Protein AF-A0A7L5ZF73-F1 (afdb_monomer)

Secondary structure (DSSP, 8-state):
--HHHHHHHHHHHHHHHHHHHHHHHHHHHHHHHHHHHHHHHHS---HHHHHHHHHHHHHHHHHHHHHHHHHHHHHHHHHHHHHHHHHHHHHHHHHTTSS-GGGHHHHHHHHHT-TT-EEEEPPTTGGGSTTTTTSS-S---EEEETTEEEEEEE-SS--HHHHHHHHHHHHHTHHHHHHHHHHHHHHHHHHHHHHHHHHHHHHHHHHHHHHHHHIIIIIHHHHHHHHHHHHHHHTTS-TTTHHHHHHHHHHHHHHHHHHHHHHTTPPPGGGTT-HHHHHHHHHHT-SS-EEE---------HHHHHHHHHHHHHHHHHHHHHS--S-EEE-

Foldseek 3Di:
DPPVVVVVVVVVVVVLVVVLVVVLVVVLVVQLVVQLVCCVPPVVDPPVVSNVVSVVVSVVVSVVVSVVSCVVSVVLVVLLVVLLVLLLVVLVCVVVVNDQLVCLQVSLCVSLVAVPKDKAADAPPNQPDCPVVVVDPPDDADAPDVRGHGIRIDGPDDDPSSVVSSVSSCVSSVNSSNVVNHVVNVVVVVVVVVVVVVVVVVVVVVVLVVCLVCCVPVVVVVLVVVLVVLVVVLVVDDPVVNPVSVVVSVVSVVVVVQSVCVSVVHQRPQCVVHQVSSVVVLQVPQPAHEAEDDPPDPDDDPVVRSVVSVVVNVVSVCCVVPVPDRYYYDD

Solvent-accessible surface area (backbone atoms only — not comparable to full-atom values): 18479 Å² total; per-residue (Å²): 136,74,67,68,63,57,59,52,55,54,51,55,53,53,51,54,53,49,49,50,51,52,52,46,51,54,52,48,54,49,48,33,53,52,42,34,50,47,36,53,71,75,63,74,42,56,80,73,57,23,53,53,53,19,51,53,54,35,60,64,48,45,61,63,47,46,53,53,50,49,54,51,54,51,47,57,53,48,56,51,52,53,26,39,52,51,38,42,50,49,40,50,34,35,74,69,70,76,44,67,38,76,52,50,51,62,53,48,16,61,48,68,72,34,86,55,41,42,74,46,68,44,49,79,83,52,56,79,48,85,60,65,58,68,84,43,74,98,66,89,56,47,62,82,49,101,77,38,50,46,33,37,70,45,65,71,65,91,44,80,63,53,56,52,51,51,53,52,38,48,64,45,33,42,64,31,54,52,52,33,29,52,52,53,38,50,55,51,52,50,52,52,52,53,52,49,50,50,53,52,51,53,51,51,55,51,49,50,56,46,51,53,46,52,47,54,57,54,52,47,52,54,49,54,52,48,53,52,53,51,52,60,53,45,77,73,47,56,81,84,64,31,52,63,55,50,51,55,51,50,53,54,49,53,52,49,54,50,53,52,35,50,76,71,73,42,79,63,74,56,48,76,83,31,60,68,61,29,50,50,54,53,43,70,69,44,96,46,60,55,49,73,57,79,67,95,69,75,94,61,60,70,71,58,45,54,49,52,52,52,52,53,53,51,52,52,51,47,39,68,76,69,59,79,62,78,62,49,78,47,111

Mean predicted aligned error: 17.97 Å

Nearest PDB structures (foldseek):
  3gie-assembly1_B  TM=4.355E-01  e=2.012E-02  Bacillus subtilis
  3gie-assembly1_A  TM=4.658E-01  e=3.970E-02  Bacillus subtilis
  5ium-assembly1_B  TM=3.797E-01  e=7.432E-02  Bacillus subtilis subsp. subtilis str. 168

Radius of gyration: 45.11 Å; Cα contacts (8 Å, |Δi|>4): 236; chains: 1; bounding box: 104×35×124 Å

Sequence (331 aa):
MTNATQALFDVDRLLSDTTAWVFTLLLSAGVFRAVGYVAGRVVDMGPGLSSGVAAFVTALAILPMQRHVTAWVGRVDRDRHVAVAAVERFAAEVRAGRREPEEIEDVLREAQQDAEVDLQLALPGEAGAGSTARWWGARPGLRSRPGDVIARIRLGWESARARRRIHDLARAAWVPIEVSRLRLGLRNALGEVEASRGRLLEATMTERRRLERDLHDGAQQRIVATGMRLRLLQERLAPAEAAEVNAAVAELRDTVDELRRIANGIRPAQLDDGLAPALAALQAACPIPVDLDVADLPEVGEVRTLTAYLLVSEALANALKHAHATRLGCG

Structure (mmCIF, N/CA/C/O backbone):
data_AF-A0A7L5ZF73-F1
#
_entry.id   AF-A0A7L5ZF73-F1
#
loop_
_atom_site.group_PDB
_atom_site.id
_atom_site.type_symbol
_atom_site.label_atom_id
_atom_site.label_alt_id
_atom_site.label_comp_id
_atom_site.label_asym_id
_atom_site.label_entity_id
_atom_site.label_seq_id
_atom_site.pdbx_PDB_ins_code
_atom_site.Cartn_x
_atom_site.Cartn_y
_atom_site.Cartn_z
_atom_site.occupancy
_atom_site.B_iso_or_equiv
_atom_site.auth_seq_id
_atom_site.auth_comp_id
_atom_site.auth_asym_id
_atom_site.auth_atom_id
_atom_site.pdbx_PDB_model_num
ATOM 1 N N . MET A 1 1 ? -0.450 17.052 -30.165 1.00 43.34 1 MET A N 1
ATOM 2 C CA . MET A 1 1 ? 0.952 17.302 -29.743 1.00 43.34 1 MET A CA 1
ATOM 3 C C . MET A 1 1 ? 1.923 16.252 -30.311 1.00 43.34 1 MET A C 1
ATOM 5 O O . MET A 1 1 ? 2.912 15.925 -29.675 1.00 43.34 1 MET A O 1
ATOM 9 N N . THR A 1 2 ? 1.682 15.751 -31.527 1.00 44.69 2 THR A N 1
ATOM 10 C CA . THR A 1 2 ? 2.458 14.677 -32.183 1.00 44.69 2 THR A CA 1
ATOM 11 C C . THR A 1 2 ? 3.517 15.182 -33.177 1.00 44.69 2 THR A C 1
ATOM 13 O O . THR A 1 2 ? 4.391 14.416 -33.553 1.00 44.69 2 THR A O 1
ATOM 16 N N . ASN A 1 3 ? 3.507 16.471 -33.548 1.00 41.09 3 ASN A N 1
ATOM 17 C CA . ASN A 1 3 ? 4.455 17.039 -34.526 1.00 41.09 3 ASN A CA 1
ATOM 18 C C . ASN A 1 3 ? 5.819 17.460 -33.940 1.00 41.09 3 ASN A C 1
ATOM 20 O O . ASN A 1 3 ? 6.792 17.562 -34.679 1.00 41.09 3 ASN A O 1
ATOM 24 N N . ALA A 1 4 ? 5.927 17.701 -32.629 1.00 38.88 4 ALA A N 1
ATOM 25 C CA . ALA A 1 4 ? 7.173 18.201 -32.029 1.00 38.88 4 ALA A CA 1
ATOM 26 C C . ALA A 1 4 ? 8.228 17.101 -31.808 1.00 38.88 4 ALA A C 1
ATOM 28 O O . ALA A 1 4 ? 9.425 17.372 -31.833 1.00 38.88 4 ALA A O 1
ATOM 29 N N . THR A 1 5 ? 7.799 15.852 -31.618 1.00 40.56 5 THR A N 1
ATOM 30 C CA . THR A 1 5 ? 8.696 14.702 -31.441 1.00 40.56 5 THR A CA 1
ATOM 31 C C . THR A 1 5 ? 9.272 14.214 -32.768 1.00 40.56 5 THR A C 1
ATOM 33 O O . THR A 1 5 ? 10.438 13.838 -32.809 1.00 40.56 5 THR A O 1
ATOM 36 N N . GLN A 1 6 ? 8.511 14.298 -33.864 1.00 46.59 6 GLN A N 1
ATOM 37 C CA . GLN A 1 6 ? 8.998 13.959 -35.207 1.00 46.59 6 GLN A CA 1
ATOM 38 C C . GLN A 1 6 ? 10.089 14.929 -35.688 1.00 46.59 6 GLN A C 1
ATOM 40 O O . GLN A 1 6 ? 11.115 14.491 -36.200 1.00 46.59 6 GLN A O 1
ATOM 45 N N . ALA A 1 7 ? 9.930 16.229 -35.414 1.00 43.53 7 ALA A N 1
ATOM 46 C CA . ALA A 1 7 ? 10.928 17.241 -35.762 1.00 43.53 7 ALA A CA 1
ATOM 47 C C . ALA A 1 7 ? 12.263 17.075 -35.005 1.00 43.53 7 ALA A C 1
ATOM 49 O O . ALA A 1 7 ? 13.306 17.473 -35.513 1.00 43.53 7 ALA A O 1
ATOM 50 N N . LEU A 1 8 ? 12.257 16.473 -33.808 1.00 48.06 8 LEU A N 1
ATOM 51 C CA . LEU A 1 8 ? 13.481 16.231 -33.034 1.00 48.06 8 LEU A CA 1
ATOM 52 C C . LEU A 1 8 ? 14.278 15.024 -33.564 1.00 48.06 8 LEU A C 1
ATOM 54 O O . LEU A 1 8 ? 15.506 15.047 -33.543 1.00 48.06 8 LEU A O 1
ATOM 58 N N . PHE A 1 9 ? 13.589 14.000 -34.080 1.00 48.28 9 PHE A N 1
ATOM 59 C CA . PHE A 1 9 ? 14.223 12.829 -34.700 1.00 48.28 9 PHE A CA 1
ATOM 60 C C . PHE A 1 9 ? 14.933 13.173 -36.018 1.00 48.28 9 PHE A C 1
ATOM 62 O O . PHE A 1 9 ? 16.014 12.645 -36.281 1.00 48.28 9 PHE A O 1
ATOM 69 N N . ASP A 1 10 ? 14.385 14.099 -36.811 1.00 49.06 10 ASP A N 1
ATOM 70 C CA . ASP A 1 10 ? 15.039 14.554 -38.047 1.00 49.06 10 ASP A CA 1
ATOM 71 C C . ASP A 1 10 ? 16.323 15.353 -37.773 1.00 49.06 10 ASP A C 1
ATOM 73 O O . ASP A 1 10 ? 17.291 15.249 -38.527 1.00 49.06 10 ASP A O 1
ATOM 77 N N . VAL A 1 11 ? 16.386 16.090 -36.659 1.00 53.50 11 VAL A N 1
ATOM 78 C CA . VAL A 1 11 ? 17.592 16.837 -36.263 1.00 53.50 11 VAL A CA 1
ATOM 79 C C . VAL A 1 11 ? 18.724 15.895 -35.843 1.00 53.50 11 VAL A C 1
ATOM 81 O O . VAL A 1 11 ? 19.862 16.093 -36.266 1.00 53.50 11 VAL A O 1
ATOM 84 N N . ASP A 1 12 ? 18.433 14.842 -35.073 1.00 50.53 12 ASP A N 1
ATOM 85 C CA . ASP A 1 12 ? 19.447 13.857 -34.660 1.00 50.53 12 ASP A CA 1
ATOM 86 C C . ASP A 1 12 ? 19.975 13.043 -35.857 1.00 50.53 12 ASP A C 1
ATOM 88 O O . ASP A 1 12 ? 21.174 12.760 -35.936 1.00 50.53 12 ASP A O 1
ATOM 92 N N . ARG A 1 13 ? 19.118 12.748 -36.845 1.00 54.31 13 ARG A N 1
ATOM 93 C CA . ARG A 1 13 ? 19.523 12.101 -38.102 1.00 54.31 13 ARG A CA 1
ATOM 94 C C . ARG A 1 13 ? 20.432 13.000 -38.946 1.00 54.31 13 ARG A C 1
ATOM 96 O O . ARG A 1 13 ? 21.466 12.541 -39.428 1.00 54.31 13 ARG A O 1
ATOM 103 N N . LEU A 1 14 ? 20.105 14.291 -39.056 1.00 56.28 14 LEU A N 1
ATOM 104 C CA . LEU A 1 14 ? 20.954 15.286 -39.724 1.00 56.28 14 LEU A CA 1
ATOM 105 C C . LEU A 1 14 ? 22.299 15.478 -39.003 1.00 56.28 14 LEU A C 1
ATOM 107 O O . LEU A 1 14 ? 23.327 15.681 -39.651 1.00 56.28 14 LEU A O 1
ATOM 111 N N . LEU A 1 15 ? 22.332 15.373 -37.672 1.00 57.72 15 LEU A N 1
ATOM 112 C CA . LEU A 1 15 ? 23.571 15.423 -36.886 1.00 57.72 15 LEU A CA 1
ATOM 113 C C . LEU A 1 15 ? 24.445 14.169 -37.088 1.00 57.72 15 LEU A C 1
ATOM 115 O O . LEU A 1 15 ? 25.667 14.276 -37.201 1.00 57.72 15 LEU A O 1
ATOM 119 N N . SER A 1 16 ? 23.842 12.983 -37.186 1.00 56.62 16 SER A N 1
ATOM 120 C CA . SER A 1 16 ? 24.551 11.727 -37.488 1.00 56.62 16 SER A CA 1
ATOM 121 C C . SER A 1 16 ? 25.180 11.762 -38.891 1.00 56.62 16 SER A C 1
ATOM 123 O O . SER A 1 16 ? 26.376 11.500 -39.052 1.00 56.62 16 SER A O 1
ATOM 125 N N . ASP A 1 17 ? 24.431 12.231 -39.893 1.00 63.50 17 ASP A N 1
ATOM 126 C CA . ASP A 1 17 ? 24.941 12.364 -41.261 1.00 63.50 17 ASP A CA 1
ATOM 127 C C . ASP A 1 17 ? 26.051 13.424 -41.349 1.00 63.50 17 ASP A C 1
ATOM 129 O O . ASP A 1 17 ? 27.126 13.168 -41.898 1.00 63.50 17 ASP A O 1
ATOM 133 N N . THR A 1 18 ? 25.860 14.602 -40.748 1.00 73.75 18 THR A N 1
ATOM 134 C CA . THR A 1 18 ? 26.886 15.662 -40.761 1.00 73.75 18 THR A CA 1
ATOM 135 C C . THR A 1 18 ? 28.161 15.255 -40.025 1.00 73.75 18 THR A C 1
ATOM 137 O O . THR A 1 18 ? 29.254 15.568 -40.496 1.00 73.75 18 THR A O 1
ATOM 140 N N . THR A 1 19 ? 28.071 14.504 -38.924 1.00 70.56 19 THR A N 1
ATOM 141 C CA . THR A 1 19 ? 29.266 14.009 -38.217 1.00 70.56 19 THR A CA 1
ATOM 142 C C . THR A 1 19 ? 30.039 12.972 -39.031 1.00 70.56 19 THR A C 1
ATOM 144 O O . THR A 1 19 ? 31.273 13.023 -39.045 1.00 70.56 19 THR A O 1
ATOM 147 N N . ALA A 1 20 ? 29.357 12.098 -39.776 1.00 66.75 20 ALA A N 1
ATOM 148 C CA . ALA A 1 20 ? 30.009 11.175 -40.704 1.00 66.75 20 ALA A CA 1
ATOM 149 C C . ALA A 1 20 ? 30.760 11.923 -41.823 1.00 66.75 20 ALA A C 1
ATOM 151 O O . ALA A 1 20 ? 31.906 11.580 -42.136 1.00 66.75 20 ALA A O 1
ATOM 152 N N . TRP A 1 21 ? 30.167 12.987 -42.377 1.00 72.38 21 TRP A N 1
ATOM 153 C CA . TRP A 1 21 ? 30.807 13.833 -43.392 1.00 72.38 21 TRP A CA 1
ATOM 154 C C . TRP A 1 21 ? 31.996 14.632 -42.843 1.00 72.38 21 TRP A C 1
ATOM 156 O O . TRP A 1 21 ? 33.050 14.666 -43.478 1.00 72.38 21 TRP A O 1
ATOM 166 N N . VAL A 1 22 ? 31.880 15.212 -41.644 1.00 80.06 22 VAL A N 1
ATOM 167 C CA . VAL A 1 22 ? 32.979 15.947 -40.989 1.00 80.06 22 VAL A CA 1
ATOM 168 C C . VAL A 1 22 ? 34.155 15.020 -40.683 1.00 80.06 22 VAL A C 1
ATOM 170 O O . VAL A 1 22 ? 35.304 15.366 -40.960 1.00 80.06 22 VAL A O 1
ATOM 173 N N . PHE A 1 23 ? 33.888 13.820 -40.160 1.00 76.06 23 PHE A N 1
ATOM 174 C CA . PHE A 1 23 ? 34.937 12.845 -39.868 1.00 76.06 23 PHE A CA 1
ATOM 175 C C . PHE A 1 23 ? 35.634 12.371 -41.146 1.00 76.06 23 PHE A C 1
ATOM 177 O O . PHE A 1 23 ? 36.860 12.305 -41.205 1.00 76.06 23 PHE A O 1
ATOM 184 N N . THR A 1 24 ? 34.856 12.123 -42.200 1.00 74.69 24 THR A N 1
ATOM 185 C CA . THR A 1 24 ? 35.371 11.785 -43.531 1.00 74.69 24 THR A CA 1
ATOM 186 C C . THR A 1 24 ? 36.282 12.883 -44.084 1.00 74.69 24 THR A C 1
ATOM 188 O O . THR A 1 24 ? 37.371 12.582 -44.575 1.00 74.69 24 THR A O 1
ATOM 191 N N . LEU A 1 25 ? 35.876 14.153 -43.975 1.00 81.25 25 LEU A N 1
ATOM 192 C CA . LEU A 1 25 ? 36.655 15.299 -44.445 1.00 81.25 25 LEU A CA 1
ATOM 193 C C . LEU A 1 25 ? 37.990 15.424 -43.694 1.00 81.25 25 LEU A C 1
ATOM 195 O O . LEU A 1 25 ? 39.042 15.562 -44.321 1.00 81.25 25 LEU A O 1
ATOM 199 N N . LEU A 1 26 ? 37.961 15.325 -42.361 1.00 82.00 26 LEU A N 1
ATOM 200 C CA . LEU A 1 26 ? 39.159 15.406 -41.519 1.00 82.00 26 LEU A CA 1
ATOM 201 C C . LEU A 1 26 ? 40.148 14.275 -41.816 1.00 82.00 26 LEU A C 1
ATOM 203 O O . LEU A 1 26 ? 41.351 14.511 -41.934 1.00 82.00 26 LEU A O 1
ATOM 207 N N . LEU A 1 27 ? 39.647 13.050 -41.973 1.00 76.81 27 LEU A N 1
ATOM 208 C CA . LEU A 1 27 ? 40.488 11.880 -42.204 1.00 76.81 27 LEU A CA 1
ATOM 209 C C . LEU A 1 27 ? 41.063 11.885 -43.630 1.00 76.81 27 LEU A C 1
ATOM 211 O O . LEU A 1 27 ? 42.238 11.578 -43.818 1.00 76.81 27 LEU A O 1
ATOM 215 N N . SER A 1 28 ? 40.291 12.361 -44.615 1.00 76.12 28 SER A N 1
ATOM 216 C CA . SER A 1 28 ? 40.771 12.623 -45.978 1.00 76.12 28 SER A CA 1
ATOM 217 C C . SER A 1 28 ? 41.898 13.659 -46.006 1.00 76.12 28 SER A C 1
ATOM 219 O O . SER A 1 28 ? 42.922 13.439 -46.653 1.00 76.12 28 SER A O 1
ATOM 221 N N . ALA A 1 29 ? 41.748 14.774 -45.285 1.00 79.69 29 ALA A N 1
ATOM 222 C CA . ALA A 1 29 ? 42.789 15.798 -45.187 1.00 79.69 29 ALA A CA 1
ATOM 223 C C . ALA A 1 29 ? 44.066 15.263 -44.508 1.00 79.69 29 ALA A C 1
ATOM 225 O O . ALA A 1 29 ? 45.181 15.600 -44.918 1.00 79.69 29 ALA A O 1
ATOM 226 N N . GLY A 1 30 ? 43.912 14.391 -43.505 1.00 79.81 30 GLY A N 1
ATOM 227 C CA . GLY A 1 30 ? 45.019 13.703 -42.839 1.00 79.81 30 GLY A CA 1
ATOM 228 C C . GLY A 1 30 ? 45.789 12.764 -43.771 1.00 79.81 30 GLY A C 1
ATOM 229 O O . GLY A 1 30 ? 47.016 12.846 -43.840 1.00 79.81 30 GLY A O 1
ATOM 230 N N . VAL A 1 31 ? 45.080 11.925 -44.535 1.00 79.00 31 VAL A N 1
ATOM 231 C CA . VAL A 1 31 ? 45.683 11.022 -45.532 1.00 79.00 31 VAL A CA 1
ATOM 232 C C . VAL A 1 31 ? 46.421 11.815 -46.608 1.00 79.00 31 VAL A C 1
ATOM 234 O O . VAL A 1 31 ? 47.574 11.505 -46.902 1.00 79.00 31 VAL A O 1
ATOM 237 N N . PHE A 1 32 ? 45.820 12.889 -47.125 1.00 77.56 32 PHE A N 1
ATOM 238 C CA . PHE A 1 32 ? 46.461 13.750 -48.120 1.00 77.56 32 PHE A CA 1
ATOM 239 C C . PHE A 1 32 ? 47.778 14.349 -47.607 1.00 77.56 32 PHE A C 1
ATOM 241 O O . PHE A 1 32 ? 48.802 14.281 -48.291 1.00 77.56 32 PHE A O 1
ATOM 248 N N . ARG A 1 33 ? 47.789 14.878 -46.372 1.00 81.00 33 ARG A N 1
ATOM 249 C CA . ARG A 1 33 ? 49.017 15.393 -45.742 1.00 81.00 33 ARG A CA 1
ATOM 250 C C . ARG A 1 33 ? 50.070 14.307 -45.545 1.00 81.00 33 ARG A C 1
ATOM 252 O O . ARG A 1 33 ? 51.243 14.574 -45.788 1.00 81.00 33 ARG A O 1
ATOM 259 N N . ALA A 1 34 ? 49.676 13.116 -45.098 1.00 78.06 34 ALA A N 1
ATOM 260 C CA . ALA A 1 34 ? 50.602 12.015 -44.851 1.00 78.06 34 ALA A CA 1
ATOM 261 C C . ALA A 1 34 ? 51.258 11.528 -46.151 1.00 78.06 34 ALA A C 1
ATOM 263 O O . ALA A 1 34 ? 52.479 11.398 -46.216 1.00 78.06 34 ALA A O 1
ATOM 264 N N . VAL A 1 35 ? 50.465 11.330 -47.206 1.00 75.62 35 VAL A N 1
ATOM 265 C CA . VAL A 1 35 ? 50.974 10.880 -48.507 1.00 75.62 35 VAL A CA 1
ATOM 266 C C . VAL A 1 35 ? 51.851 11.950 -49.153 1.00 75.62 35 VAL A C 1
ATOM 268 O O . VAL A 1 35 ? 52.943 11.632 -49.616 1.00 75.62 35 VAL A O 1
ATOM 271 N N . GLY A 1 36 ? 51.427 13.219 -49.135 1.00 74.31 36 GLY A N 1
ATOM 272 C CA . GLY A 1 36 ? 52.237 14.323 -49.655 1.00 74.31 36 GLY A CA 1
ATOM 273 C C . GLY A 1 36 ? 53.573 14.472 -48.921 1.00 74.31 36 GLY A C 1
ATOM 274 O O . GLY A 1 36 ? 54.606 14.693 -49.550 1.00 74.31 36 GLY A O 1
ATOM 275 N N . TYR A 1 37 ? 53.577 14.275 -47.598 1.00 79.50 37 TYR A N 1
ATOM 276 C CA . TYR A 1 37 ? 54.795 14.293 -46.788 1.00 79.50 37 TYR A CA 1
ATOM 277 C C . TYR A 1 37 ? 55.747 13.145 -47.139 1.00 79.50 37 TYR A C 1
ATOM 279 O O . TYR A 1 37 ? 56.939 13.379 -47.322 1.00 79.50 37 TYR A O 1
ATOM 287 N N . VAL A 1 38 ? 55.231 11.918 -47.271 1.00 76.44 38 VAL A N 1
ATOM 288 C CA . VAL A 1 38 ? 56.033 10.739 -47.640 1.00 76.44 38 VAL A CA 1
ATOM 289 C C . VAL A 1 38 ? 56.590 10.878 -49.057 1.00 76.44 38 VAL A C 1
ATOM 291 O O . VAL A 1 38 ? 57.785 10.678 -49.257 1.00 76.44 38 VAL A O 1
ATOM 294 N N . ALA A 1 39 ? 55.772 11.292 -50.027 1.00 70.75 39 ALA A N 1
ATOM 295 C CA . ALA A 1 39 ? 56.203 11.486 -51.411 1.00 70.75 39 ALA A CA 1
ATOM 296 C C . ALA A 1 39 ? 57.299 12.559 -51.538 1.00 70.75 39 ALA A C 1
ATOM 298 O O . ALA A 1 39 ? 58.247 12.378 -52.300 1.00 70.75 39 ALA A O 1
ATOM 299 N N . GLY A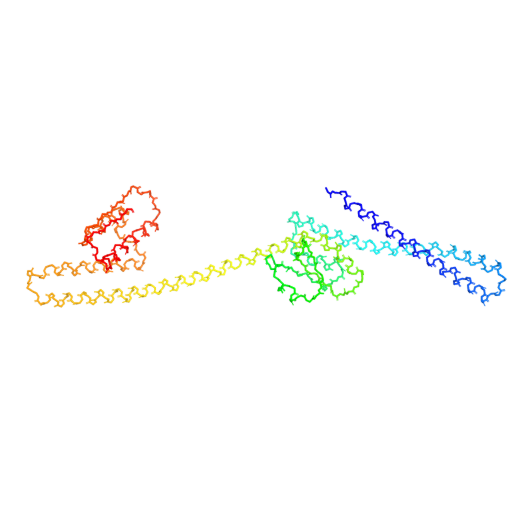 1 40 ? 57.200 13.645 -50.761 1.00 69.12 40 GLY A N 1
ATOM 300 C CA . GLY A 1 40 ? 58.194 14.720 -50.753 1.00 69.12 40 GLY A CA 1
ATOM 301 C C . GLY A 1 40 ? 59.485 14.400 -49.991 1.00 69.12 40 GLY A C 1
ATOM 302 O O . GLY A 1 40 ? 60.518 14.976 -50.305 1.00 69.12 40 GLY A O 1
ATOM 303 N N . ARG A 1 41 ? 59.453 13.505 -48.992 1.00 73.88 41 ARG A N 1
ATOM 304 C CA . ARG A 1 41 ? 60.632 13.144 -48.173 1.00 73.88 41 ARG A CA 1
ATOM 305 C C . ARG A 1 41 ? 61.380 11.908 -48.659 1.00 73.88 41 ARG A C 1
ATOM 307 O O . ARG A 1 41 ? 62.577 11.820 -48.426 1.00 73.88 41 ARG A O 1
ATOM 314 N N . VAL A 1 42 ? 60.672 10.929 -49.221 1.00 69.06 42 VAL A N 1
ATOM 315 C CA . VAL A 1 42 ? 61.222 9.586 -49.483 1.00 69.06 42 VAL A CA 1
ATOM 316 C C . VAL A 1 42 ? 61.593 9.390 -50.949 1.00 69.06 42 VAL A C 1
ATOM 318 O O . VAL A 1 42 ? 62.501 8.620 -51.239 1.00 69.06 42 VAL A O 1
ATOM 321 N N . VAL A 1 43 ? 60.903 10.064 -51.875 1.00 70.75 43 VAL A N 1
ATOM 322 C CA . VAL A 1 43 ? 60.997 9.758 -53.315 1.00 70.75 43 VAL A CA 1
ATOM 323 C C . VAL A 1 43 ? 61.689 10.873 -54.116 1.00 70.75 43 VAL A C 1
ATOM 325 O O . VAL A 1 43 ? 61.910 10.705 -55.308 1.00 70.75 43 VAL A O 1
ATOM 328 N N . ASP A 1 44 ? 62.049 12.001 -53.486 1.00 64.19 44 ASP A N 1
ATOM 329 C CA . ASP A 1 44 ? 62.694 13.165 -54.135 1.00 64.19 44 ASP A CA 1
ATOM 330 C C . ASP A 1 44 ? 61.987 13.604 -55.440 1.00 64.19 44 ASP A C 1
ATOM 332 O O . ASP A 1 44 ? 62.586 14.062 -56.414 1.00 64.19 44 ASP A O 1
ATOM 336 N N . MET A 1 45 ? 60.659 13.437 -55.484 1.00 63.03 45 MET A N 1
ATOM 337 C CA . MET A 1 45 ? 59.854 13.836 -56.634 1.00 63.03 45 MET A CA 1
ATOM 338 C C . MET A 1 45 ? 59.658 15.351 -56.640 1.00 63.03 45 MET A C 1
ATOM 340 O O . MET A 1 45 ? 59.249 15.938 -55.637 1.00 63.03 45 MET A O 1
ATOM 344 N N . GLY A 1 46 ? 59.890 15.984 -57.796 1.00 66.44 46 GLY A N 1
ATOM 345 C CA . GLY A 1 46 ? 59.675 17.420 -57.976 1.00 66.44 46 GLY A CA 1
ATOM 346 C C . GLY A 1 46 ? 58.260 17.866 -57.553 1.00 66.44 46 GLY A C 1
ATOM 347 O O . GLY A 1 46 ? 57.309 17.084 -57.653 1.00 66.44 46 GLY A O 1
ATOM 348 N N . PRO A 1 47 ? 58.082 19.127 -57.111 1.00 64.69 47 PRO A N 1
ATOM 349 C CA . PRO A 1 47 ? 56.869 19.600 -56.426 1.00 64.69 47 PRO A CA 1
ATOM 350 C C . PRO A 1 47 ? 55.557 19.428 -57.219 1.00 64.69 47 PRO A C 1
ATOM 352 O O . PRO A 1 47 ? 54.481 19.338 -56.628 1.00 64.69 47 PRO A O 1
ATOM 355 N N . GLY A 1 48 ? 55.622 19.337 -58.553 1.00 65.31 48 GLY A N 1
ATOM 356 C CA . GLY A 1 48 ? 54.457 19.050 -59.401 1.00 65.31 48 GLY A CA 1
ATOM 357 C C . GLY A 1 48 ? 54.031 17.574 -59.416 1.00 65.31 48 GLY A C 1
ATOM 358 O O . GLY A 1 48 ? 52.840 17.282 -59.436 1.00 65.31 48 GLY A O 1
ATOM 359 N N . LEU A 1 49 ? 54.981 16.636 -59.355 1.00 64.75 49 LEU A N 1
ATOM 360 C CA . LEU A 1 49 ? 54.707 15.191 -59.386 1.00 64.75 49 LEU A CA 1
ATOM 361 C C . LEU A 1 49 ? 54.233 14.669 -58.022 1.00 64.75 49 LEU A C 1
ATOM 363 O O . LEU A 1 49 ? 53.358 13.806 -57.961 1.00 64.75 49 LEU A O 1
ATOM 367 N N . SER A 1 50 ? 54.740 15.236 -56.923 1.00 68.38 50 SER A N 1
ATOM 368 C CA . SER A 1 50 ? 54.355 14.837 -55.563 1.00 68.38 50 SER A CA 1
ATOM 369 C C . SER A 1 50 ? 52.890 15.155 -55.233 1.00 68.38 50 SER A C 1
ATOM 371 O O . SER A 1 50 ? 52.215 14.345 -54.597 1.00 68.38 50 SER A O 1
ATOM 373 N N . SER A 1 51 ? 52.360 16.286 -55.714 1.00 70.50 51 SER A N 1
ATOM 374 C CA . SER A 1 51 ? 50.957 16.675 -55.503 1.00 70.50 51 SER A CA 1
ATOM 375 C C . SER A 1 51 ? 49.968 15.809 -56.295 1.00 70.50 51 SER A C 1
ATOM 377 O O . SER A 1 51 ? 48.931 15.419 -55.756 1.00 70.50 51 SER A O 1
ATOM 379 N N . GLY A 1 52 ? 50.309 15.431 -57.533 1.00 76.75 52 GLY A N 1
ATOM 380 C CA . GLY A 1 52 ? 49.490 14.543 -58.366 1.00 76.75 52 GLY A CA 1
ATOM 381 C C . GLY A 1 52 ? 49.395 13.120 -57.809 1.00 76.75 52 GLY A C 1
ATOM 382 O O . GLY A 1 52 ? 48.299 12.568 -57.702 1.00 76.75 52 GLY A O 1
ATOM 383 N N . VAL A 1 53 ? 50.524 12.547 -57.373 1.00 75.94 53 VAL A N 1
ATOM 384 C CA . VAL A 1 53 ? 50.550 11.219 -56.732 1.00 75.94 53 VAL A CA 1
ATOM 385 C C . VAL A 1 53 ? 49.800 11.245 -55.397 1.00 75.94 53 VAL A C 1
ATOM 387 O O . VAL A 1 53 ? 49.014 10.340 -55.119 1.00 75.94 53 VAL A O 1
ATOM 390 N N . ALA A 1 54 ? 49.959 12.308 -54.600 1.00 71.62 54 ALA A N 1
ATOM 391 C CA . ALA A 1 54 ? 49.215 12.469 -53.353 1.00 71.62 54 ALA A CA 1
ATOM 392 C C . ALA A 1 54 ? 47.698 12.558 -53.577 1.00 71.62 54 ALA A C 1
ATOM 394 O O . ALA A 1 54 ? 46.940 11.901 -52.860 1.00 71.62 54 ALA A O 1
ATOM 395 N N . ALA A 1 55 ? 47.243 13.302 -54.589 1.00 77.12 55 ALA A N 1
ATOM 396 C CA . ALA A 1 55 ? 45.827 13.386 -54.941 1.00 77.12 55 ALA A CA 1
ATOM 397 C C . ALA A 1 55 ? 45.267 12.031 -55.407 1.00 77.12 55 ALA A C 1
ATOM 399 O O . ALA A 1 55 ? 44.201 11.623 -54.947 1.00 77.12 55 ALA A O 1
ATOM 400 N N . PHE A 1 56 ? 46.004 11.302 -56.253 1.00 81.19 56 PHE A N 1
ATOM 401 C CA . PHE A 1 56 ? 45.588 9.992 -56.763 1.00 81.19 56 PHE A CA 1
ATOM 402 C C . PHE A 1 56 ? 45.464 8.942 -55.651 1.00 81.19 56 PHE A C 1
ATOM 404 O O . PHE A 1 56 ? 44.441 8.269 -55.538 1.00 81.19 56 PHE A O 1
ATOM 411 N N . VAL A 1 57 ? 46.468 8.842 -54.776 1.00 78.75 57 VAL A N 1
ATOM 412 C CA . VAL A 1 57 ? 46.449 7.909 -53.637 1.00 78.75 57 VAL A CA 1
ATOM 413 C C . VAL A 1 57 ? 45.357 8.284 -52.636 1.00 78.75 57 VAL A C 1
ATOM 415 O O . VAL A 1 57 ? 44.672 7.405 -52.117 1.00 78.75 57 VAL A O 1
ATOM 418 N N . THR A 1 58 ? 45.137 9.580 -52.397 1.00 78.19 58 THR A N 1
ATOM 419 C CA . THR A 1 58 ? 44.047 10.039 -51.523 1.00 78.19 58 THR A CA 1
ATOM 420 C C . THR A 1 58 ? 42.684 9.680 -52.114 1.00 78.19 58 THR A C 1
ATOM 422 O O . THR A 1 58 ? 41.845 9.138 -51.400 1.00 78.19 58 THR A O 1
ATOM 425 N N . ALA A 1 59 ? 42.466 9.894 -53.416 1.00 80.31 59 ALA A N 1
ATOM 426 C CA . ALA A 1 59 ? 41.232 9.498 -54.096 1.00 80.31 59 ALA A CA 1
ATOM 427 C C . ALA A 1 59 ? 40.991 7.978 -54.025 1.00 80.31 59 ALA A C 1
ATOM 429 O O . ALA A 1 59 ? 39.863 7.545 -53.779 1.00 80.31 59 ALA A O 1
ATOM 430 N N . LEU A 1 60 ? 42.052 7.172 -54.155 1.00 84.25 60 LEU A N 1
ATOM 431 C CA . LEU A 1 60 ? 41.985 5.714 -54.022 1.00 84.25 60 LEU A CA 1
ATOM 432 C C . LEU A 1 60 ? 41.657 5.274 -52.582 1.00 84.25 60 LEU A C 1
ATOM 434 O O . LEU A 1 60 ? 40.922 4.310 -52.377 1.00 84.25 60 LEU A O 1
ATOM 438 N N . ALA A 1 61 ? 42.170 5.997 -51.581 1.00 78.31 61 ALA A N 1
ATOM 439 C CA . ALA A 1 61 ? 41.955 5.710 -50.165 1.00 78.31 61 ALA A CA 1
ATOM 440 C C . ALA A 1 61 ? 40.593 6.201 -49.636 1.00 78.31 61 ALA A C 1
ATOM 442 O O . ALA A 1 61 ? 40.042 5.589 -48.722 1.00 78.31 61 ALA A O 1
ATOM 443 N N . ILE A 1 62 ? 40.017 7.267 -50.207 1.00 79.94 62 ILE A N 1
ATOM 444 C CA . ILE A 1 62 ? 38.759 7.878 -49.740 1.00 79.94 62 ILE A CA 1
ATOM 445 C C . ILE A 1 62 ? 37.583 6.896 -49.782 1.00 79.94 62 ILE A C 1
ATOM 447 O O . ILE A 1 62 ? 36.830 6.813 -48.816 1.00 79.94 62 ILE A O 1
ATOM 451 N N . LEU A 1 63 ? 37.411 6.142 -50.871 1.00 79.56 63 LEU A N 1
ATOM 452 C CA . LEU A 1 63 ? 36.255 5.253 -51.057 1.00 79.56 63 LEU A CA 1
ATOM 453 C C . LEU A 1 63 ? 36.160 4.120 -50.011 1.00 79.56 63 LEU A C 1
ATOM 455 O O . LEU A 1 63 ? 35.100 3.979 -49.390 1.00 79.56 63 LEU A O 1
ATOM 459 N N . PRO A 1 64 ? 37.209 3.308 -49.762 1.00 82.44 64 PRO A N 1
ATOM 460 C CA . PRO A 1 64 ? 37.153 2.292 -48.709 1.00 82.44 64 PRO A CA 1
ATOM 461 C C . PRO A 1 64 ? 37.040 2.926 -47.316 1.00 82.44 64 PRO A C 1
ATOM 463 O O . PRO A 1 64 ? 36.313 2.425 -46.459 1.00 82.44 64 PRO A O 1
ATOM 466 N N . MET A 1 65 ? 37.687 4.071 -47.102 1.00 76.50 65 MET A N 1
ATOM 467 C CA . MET A 1 65 ? 37.663 4.794 -45.834 1.00 76.50 65 MET A CA 1
ATOM 468 C C . MET A 1 65 ? 36.275 5.340 -45.494 1.00 76.50 65 MET A C 1
ATOM 470 O O . MET A 1 65 ? 35.805 5.156 -44.373 1.00 76.50 65 MET A O 1
ATOM 474 N N . GLN A 1 66 ? 35.570 5.914 -46.471 1.00 75.75 66 GLN A N 1
ATOM 475 C CA . GLN A 1 66 ? 34.177 6.337 -46.328 1.00 75.75 66 GLN A CA 1
ATOM 476 C C . GLN A 1 66 ? 33.263 5.170 -45.961 1.00 75.75 66 GLN A C 1
ATOM 478 O O . GLN A 1 66 ? 32.428 5.307 -45.067 1.00 75.75 66 GLN A O 1
ATOM 483 N N . ARG A 1 67 ? 33.435 4.001 -46.590 1.00 78.31 67 ARG A N 1
ATOM 484 C CA . ARG A 1 67 ? 32.655 2.798 -46.252 1.00 78.31 67 ARG A CA 1
ATOM 485 C C . ARG A 1 67 ? 32.905 2.334 -44.819 1.00 78.31 67 ARG A C 1
ATOM 487 O O . ARG A 1 67 ? 31.958 1.987 -44.122 1.00 78.31 67 ARG A O 1
ATOM 494 N N . HIS A 1 68 ? 34.151 2.368 -44.351 1.00 78.69 68 HIS A N 1
ATOM 495 C CA . HIS A 1 68 ? 34.470 2.011 -42.968 1.00 78.69 68 HIS A CA 1
ATOM 496 C C . HIS A 1 68 ? 33.912 3.015 -41.955 1.00 78.69 68 HIS A C 1
ATOM 498 O O . HIS A 1 68 ? 33.338 2.598 -40.950 1.00 78.69 68 HIS A O 1
ATOM 504 N N . VAL A 1 69 ? 34.031 4.319 -42.224 1.00 73.50 69 VAL A N 1
ATOM 505 C CA . VAL A 1 69 ? 33.510 5.381 -41.347 1.00 73.50 69 VAL A CA 1
ATOM 506 C C . VAL A 1 69 ? 31.986 5.324 -41.265 1.00 73.50 69 VAL A C 1
ATOM 508 O O . VAL A 1 69 ? 31.439 5.298 -40.166 1.00 73.50 69 VAL A O 1
ATOM 511 N N . THR A 1 70 ? 31.293 5.231 -42.400 1.00 72.75 70 THR A N 1
ATOM 512 C CA . THR A 1 70 ? 29.821 5.144 -42.441 1.00 72.75 70 THR A CA 1
ATOM 513 C C . THR A 1 70 ? 29.302 3.861 -41.797 1.00 72.75 70 THR A C 1
ATOM 515 O O . THR A 1 70 ? 28.355 3.916 -41.016 1.00 72.75 70 THR A O 1
ATOM 518 N N . ALA A 1 71 ? 29.954 2.717 -42.028 1.00 73.81 71 ALA A N 1
ATOM 519 C CA . ALA A 1 71 ? 29.603 1.469 -41.353 1.00 73.81 71 ALA A CA 1
ATOM 520 C C . ALA A 1 71 ? 29.818 1.546 -39.833 1.00 73.81 71 ALA A C 1
ATOM 522 O O . ALA A 1 71 ? 29.052 0.962 -39.068 1.00 73.81 71 ALA A O 1
ATOM 523 N N . TRP A 1 72 ? 30.853 2.258 -39.381 1.00 71.62 72 TRP A N 1
ATOM 524 C CA . TRP A 1 72 ? 31.141 2.422 -37.959 1.00 71.62 72 TRP A CA 1
ATOM 525 C C . TRP A 1 72 ? 30.152 3.371 -37.271 1.00 71.62 72 TRP A C 1
ATOM 527 O O . TRP A 1 72 ? 29.574 2.999 -36.250 1.00 71.62 72 TRP A O 1
ATOM 537 N N . VAL A 1 73 ? 29.894 4.547 -37.853 1.00 72.69 73 VAL A N 1
ATOM 538 C CA . VAL A 1 73 ? 28.903 5.511 -37.342 1.00 72.69 73 VAL A CA 1
ATOM 539 C C . VAL A 1 73 ? 27.497 4.903 -37.363 1.00 72.69 73 VAL A C 1
ATOM 541 O O . VAL A 1 73 ? 26.801 4.935 -36.350 1.00 72.69 73 VAL A O 1
ATOM 544 N N . GLY A 1 74 ? 27.120 4.242 -38.461 1.00 68.44 74 GLY A N 1
ATOM 545 C CA . GLY A 1 74 ? 25.824 3.577 -38.591 1.00 68.44 74 GLY A CA 1
ATOM 546 C C . GLY A 1 74 ? 25.622 2.427 -37.599 1.00 68.44 74 GLY A C 1
ATOM 547 O O . GLY A 1 74 ? 24.502 2.203 -37.148 1.00 68.44 74 GLY A O 1
ATOM 548 N N . ARG A 1 75 ? 26.689 1.717 -37.199 1.00 72.44 75 ARG A N 1
ATOM 549 C CA . ARG A 1 75 ? 26.606 0.684 -36.152 1.00 72.44 75 ARG A CA 1
ATOM 550 C C . ARG A 1 75 ? 26.279 1.293 -34.788 1.00 72.44 75 ARG A C 1
ATOM 552 O O . ARG A 1 75 ? 25.387 0.804 -34.108 1.00 72.44 75 ARG A O 1
ATOM 559 N N . VAL A 1 76 ? 26.962 2.376 -34.417 1.00 66.94 76 VAL A N 1
ATOM 560 C CA . VAL A 1 76 ? 26.742 3.062 -33.132 1.00 66.94 76 VAL A CA 1
ATOM 561 C C . VAL A 1 76 ? 25.321 3.611 -33.033 1.00 66.94 76 VAL A C 1
ATOM 563 O O . VAL A 1 76 ? 24.680 3.486 -31.987 1.00 66.94 76 VAL A O 1
ATOM 566 N N . ASP A 1 77 ? 24.824 4.195 -34.121 1.00 72.19 77 ASP A N 1
ATOM 567 C CA . ASP A 1 77 ? 23.473 4.740 -34.159 1.00 72.19 77 ASP A CA 1
ATOM 568 C C . ASP A 1 77 ? 22.425 3.619 -34.107 1.00 72.19 77 ASP A C 1
ATOM 570 O O . ASP A 1 77 ? 21.456 3.697 -33.351 1.00 72.19 77 ASP A O 1
ATOM 574 N N . ARG A 1 78 ? 22.665 2.504 -34.808 1.00 76.56 78 ARG A N 1
ATOM 575 C CA . ARG A 1 78 ? 21.800 1.319 -34.751 1.00 76.56 78 ARG A CA 1
ATOM 576 C C . ARG A 1 78 ? 21.703 0.738 -33.342 1.00 76.56 78 ARG A C 1
ATOM 578 O O . ARG A 1 78 ? 20.593 0.470 -32.895 1.00 76.56 78 ARG A O 1
ATOM 585 N N . ASP A 1 79 ? 22.819 0.585 -32.631 1.00 80.44 79 ASP A N 1
ATOM 586 C CA . ASP A 1 79 ? 22.815 0.047 -31.263 1.00 80.44 79 ASP A CA 1
ATOM 587 C C . ASP A 1 79 ? 22.009 0.943 -30.305 1.00 80.44 79 ASP A C 1
ATOM 589 O O . ASP A 1 79 ? 21.269 0.445 -29.457 1.00 80.44 79 ASP A O 1
ATOM 593 N N . ARG A 1 80 ? 22.097 2.274 -30.464 1.00 82.88 80 ARG A N 1
ATOM 594 C CA . ARG A 1 80 ? 21.280 3.244 -29.709 1.00 82.88 80 ARG A CA 1
ATOM 595 C C . ARG A 1 80 ? 19.789 3.072 -30.010 1.00 82.88 80 ARG A C 1
ATOM 597 O O . ARG A 1 80 ? 18.995 2.980 -29.077 1.00 82.88 80 ARG A O 1
ATOM 604 N N . HIS A 1 81 ? 19.415 3.003 -31.286 1.00 84.88 81 HIS A N 1
ATOM 605 C CA . HIS A 1 81 ? 18.020 2.846 -31.702 1.00 84.88 81 HIS A CA 1
ATOM 606 C C . HIS A 1 81 ? 17.421 1.517 -31.227 1.00 84.88 81 HIS A C 1
ATOM 608 O O . HIS A 1 81 ? 16.289 1.494 -30.753 1.00 84.88 81 HIS A O 1
ATOM 614 N N . VAL A 1 82 ? 18.180 0.419 -31.304 1.00 89.38 82 VAL A N 1
ATOM 615 C CA . VAL A 1 82 ? 17.741 -0.900 -30.823 1.00 89.38 82 VAL A CA 1
ATOM 616 C C . VAL A 1 82 ? 17.493 -0.879 -29.314 1.00 89.38 82 VAL A C 1
ATOM 618 O O . VAL A 1 82 ? 16.468 -1.391 -28.866 1.00 89.38 82 VAL A O 1
ATOM 621 N N . ALA A 1 83 ? 18.385 -0.250 -28.543 1.00 90.25 83 ALA A N 1
ATOM 622 C CA . ALA A 1 83 ? 18.237 -0.128 -27.096 1.00 90.25 83 ALA A CA 1
ATOM 623 C C . ALA A 1 83 ? 16.980 0.675 -26.709 1.00 90.25 83 ALA A C 1
ATOM 625 O O . ALA A 1 83 ? 16.186 0.224 -25.885 1.00 90.25 83 ALA A O 1
ATOM 626 N N . VAL A 1 84 ? 16.748 1.828 -27.347 1.00 91.12 84 VAL A N 1
ATOM 627 C CA . VAL A 1 84 ? 15.543 2.644 -27.102 1.00 91.12 84 VAL A CA 1
ATOM 628 C C . VAL A 1 84 ? 14.276 1.892 -27.515 1.00 91.12 84 VAL A C 1
ATOM 630 O O . VAL A 1 84 ? 13.331 1.813 -26.733 1.00 91.12 84 VAL A O 1
ATOM 633 N N . ALA A 1 85 ? 14.273 1.255 -28.688 1.00 91.25 85 ALA A N 1
ATOM 634 C CA . ALA A 1 85 ? 13.133 0.476 -29.166 1.00 91.25 85 ALA A CA 1
ATOM 635 C C . ALA A 1 85 ? 12.814 -0.735 -28.268 1.00 91.25 85 ALA A C 1
ATOM 637 O O . ALA A 1 85 ? 11.661 -1.158 -28.187 1.00 91.25 85 ALA A O 1
ATOM 638 N N . ALA A 1 86 ? 13.805 -1.324 -27.589 1.00 94.44 86 ALA A N 1
ATOM 639 C CA . ALA A 1 86 ? 13.565 -2.371 -26.595 1.00 94.44 86 ALA A CA 1
ATOM 640 C C . ALA A 1 86 ? 12.762 -1.837 -25.397 1.00 94.44 86 ALA A C 1
ATOM 642 O O . ALA A 1 86 ? 11.750 -2.432 -25.026 1.00 94.44 86 ALA A O 1
ATOM 643 N N . VAL A 1 87 ? 13.143 -0.672 -24.865 1.00 94.94 87 VAL A N 1
ATOM 644 C CA . VAL A 1 87 ? 12.421 -0.014 -23.765 1.00 94.94 87 VAL A CA 1
ATOM 645 C C . VAL A 1 87 ? 11.027 0.447 -24.198 1.00 94.94 87 VAL A C 1
ATOM 647 O O . VAL A 1 87 ? 10.065 0.274 -23.455 1.00 94.94 87 VAL A O 1
ATOM 650 N N . GLU A 1 88 ? 10.876 0.992 -25.407 1.00 94.62 88 GLU A N 1
ATOM 651 C CA . GLU A 1 88 ? 9.566 1.408 -25.927 1.00 94.62 88 GLU A CA 1
ATOM 652 C C . GLU A 1 88 ? 8.610 0.224 -26.112 1.00 94.62 88 GLU A C 1
ATOM 654 O O . GLU A 1 88 ? 7.426 0.329 -25.774 1.00 94.62 88 GLU A O 1
ATOM 659 N N . ARG A 1 89 ? 9.118 -0.918 -26.600 1.00 96.06 89 ARG A N 1
ATOM 660 C CA . ARG A 1 89 ? 8.347 -2.167 -26.685 1.00 96.06 89 ARG A CA 1
ATOM 661 C C . ARG A 1 89 ? 7.903 -2.633 -25.306 1.00 96.06 89 ARG A C 1
ATOM 663 O O . ARG A 1 89 ? 6.715 -2.882 -25.117 1.00 96.06 89 ARG A O 1
ATOM 670 N N . PHE A 1 90 ? 8.812 -2.651 -24.334 1.00 96.81 90 PHE A N 1
ATOM 671 C CA . PHE A 1 90 ? 8.472 -2.975 -22.951 1.00 96.81 90 PHE A CA 1
ATOM 672 C C . PHE A 1 90 ? 7.401 -2.026 -22.388 1.00 96.81 90 PHE A C 1
ATOM 674 O O . PHE A 1 90 ? 6.387 -2.468 -21.855 1.00 96.81 90 PHE A O 1
ATOM 681 N N . ALA A 1 91 ? 7.546 -0.713 -22.588 1.00 94.69 91 ALA A N 1
ATOM 682 C CA . ALA A 1 91 ? 6.554 0.269 -22.155 1.00 94.69 91 ALA A CA 1
ATOM 683 C C . ALA A 1 91 ? 5.183 0.080 -22.837 1.00 94.69 91 ALA A C 1
ATOM 685 O O . ALA A 1 91 ? 4.145 0.420 -22.263 1.00 94.69 91 ALA A O 1
ATOM 686 N N . ALA A 1 92 ? 5.141 -0.431 -24.070 1.00 95.06 92 ALA A N 1
ATOM 687 C CA . ALA A 1 92 ? 3.897 -0.801 -24.742 1.00 95.06 92 ALA A CA 1
ATOM 688 C C . ALA A 1 92 ? 3.282 -2.089 -24.165 1.00 95.06 92 ALA A C 1
ATOM 690 O O . ALA A 1 92 ? 2.065 -2.165 -24.008 1.00 95.06 92 ALA A O 1
ATOM 691 N N . GLU A 1 93 ? 4.099 -3.080 -23.810 1.00 95.94 93 GLU A N 1
ATOM 692 C CA . GLU A 1 93 ? 3.656 -4.331 -23.179 1.00 95.94 93 GLU A CA 1
ATOM 693 C C . GLU A 1 93 ? 3.120 -4.116 -21.763 1.00 95.94 93 GLU A C 1
ATOM 695 O O . GLU A 1 93 ? 2.062 -4.651 -21.435 1.00 95.94 93 GLU A O 1
ATOM 700 N N . VAL A 1 94 ? 3.777 -3.266 -20.971 1.00 95.19 94 VAL A N 1
ATOM 701 C CA . VAL A 1 94 ? 3.295 -2.820 -19.655 1.00 95.19 94 VAL A CA 1
ATOM 702 C C . VAL A 1 94 ? 1.946 -2.114 -19.786 1.00 95.19 94 VAL A C 1
ATOM 704 O O . VAL A 1 94 ? 1.007 -2.432 -19.060 1.00 95.19 94 VAL A O 1
ATOM 707 N N . ARG A 1 95 ? 1.802 -1.193 -20.753 1.00 92.31 95 ARG A N 1
ATOM 708 C CA . ARG A 1 95 ? 0.515 -0.519 -21.024 1.00 92.31 95 ARG A CA 1
ATOM 709 C C . ARG A 1 95 ? -0.585 -1.490 -21.443 1.00 92.31 95 ARG A C 1
ATOM 711 O O . ARG A 1 95 ? -1.749 -1.245 -21.150 1.00 92.31 95 ARG A O 1
ATOM 718 N N . ALA A 1 96 ? -0.222 -2.575 -22.118 1.00 95.19 96 ALA A N 1
ATOM 719 C CA . ALA A 1 96 ? -1.148 -3.628 -22.508 1.00 95.19 96 ALA A CA 1
ATOM 720 C C . ALA A 1 96 ? -1.379 -4.686 -21.411 1.00 95.19 96 ALA A C 1
ATOM 722 O O . ALA A 1 96 ? -2.087 -5.657 -21.664 1.00 95.19 96 ALA A O 1
ATOM 723 N N . GLY A 1 97 ? -0.768 -4.538 -20.229 1.00 92.88 97 GLY A N 1
ATOM 724 C CA . GLY A 1 97 ? -0.893 -5.484 -19.119 1.00 92.88 97 GLY A CA 1
ATOM 725 C C . GLY A 1 97 ? -0.241 -6.848 -19.362 1.00 92.88 97 GLY A C 1
ATOM 726 O O . GLY A 1 97 ? -0.581 -7.804 -18.676 1.00 92.88 97 GLY A O 1
ATOM 727 N N . ARG A 1 98 ? 0.668 -6.966 -20.340 1.00 95.25 98 ARG A N 1
ATOM 728 C CA . ARG A 1 98 ? 1.355 -8.230 -20.675 1.00 95.25 98 ARG A CA 1
ATOM 729 C C . ARG A 1 98 ? 2.650 -8.456 -19.900 1.00 95.25 98 ARG A C 1
ATOM 731 O O . ARG A 1 98 ? 3.150 -9.574 -19.887 1.00 95.25 98 ARG A O 1
ATOM 738 N N . ARG A 1 99 ? 3.202 -7.398 -19.311 1.00 95.56 99 ARG A N 1
ATOM 739 C CA . ARG A 1 99 ? 4.426 -7.432 -18.511 1.00 95.56 99 ARG A CA 1
ATOM 740 C C . ARG A 1 99 ? 4.284 -6.603 -17.254 1.00 95.56 99 ARG A C 1
ATOM 742 O O . ARG A 1 99 ? 3.527 -5.626 -17.234 1.00 95.56 99 ARG A O 1
ATOM 749 N N . GLU A 1 100 ? 5.033 -6.989 -16.231 1.00 95.06 100 GLU A N 1
ATOM 750 C CA . GLU A 1 100 ? 5.089 -6.243 -14.988 1.00 95.06 100 GLU A CA 1
ATOM 751 C C . GLU A 1 100 ? 6.031 -5.035 -15.141 1.00 95.06 100 GLU A C 1
ATOM 753 O O . GLU A 1 100 ? 7.158 -5.182 -15.615 1.00 95.06 100 GLU A O 1
ATOM 758 N N . PRO A 1 101 ? 5.596 -3.813 -14.783 1.00 93.81 101 PRO A N 1
ATOM 759 C CA . PRO A 1 101 ? 6.441 -2.621 -14.823 1.00 93.81 101 PRO A CA 1
ATOM 760 C C . PRO A 1 101 ? 7.661 -2.732 -13.897 1.00 93.81 101 PRO A C 1
ATOM 762 O O . PRO A 1 101 ? 8.658 -2.051 -14.131 1.00 93.81 101 PRO A O 1
ATOM 765 N N . GLU A 1 102 ? 7.603 -3.589 -12.875 1.00 91.88 102 GLU A N 1
ATOM 766 C CA . GLU A 1 102 ? 8.698 -3.881 -11.949 1.00 91.88 102 GLU A CA 1
ATOM 767 C C . GLU A 1 102 ? 9.948 -4.446 -12.656 1.00 91.88 102 GLU A C 1
ATOM 769 O O . GLU A 1 102 ? 11.062 -4.201 -12.202 1.00 91.88 102 GLU A O 1
ATOM 774 N N . GLU A 1 103 ? 9.790 -5.085 -13.822 1.00 94.75 103 GLU A N 1
ATOM 775 C CA . GLU A 1 103 ? 10.892 -5.613 -14.649 1.00 94.75 103 GLU A CA 1
ATOM 776 C C . GLU A 1 103 ? 11.723 -4.513 -15.347 1.00 94.75 103 GLU A C 1
ATOM 778 O O . GLU A 1 103 ? 12.708 -4.803 -16.027 1.00 94.75 103 GLU A O 1
ATOM 783 N N . ILE A 1 104 ? 11.340 -3.233 -15.226 1.00 94.00 104 ILE A N 1
ATOM 784 C CA . ILE A 1 104 ? 11.980 -2.135 -15.968 1.00 94.00 104 ILE A CA 1
ATOM 785 C C . ILE A 1 104 ? 13.482 -2.016 -15.697 1.00 94.00 104 ILE A C 1
ATOM 787 O O . ILE A 1 104 ? 14.234 -1.611 -16.581 1.00 94.00 104 ILE A O 1
ATOM 791 N N . GLU A 1 105 ? 13.933 -2.358 -14.494 1.00 92.19 105 GLU A N 1
ATOM 792 C CA . GLU A 1 105 ? 15.348 -2.290 -14.142 1.00 92.19 105 GLU A CA 1
ATOM 793 C C . GLU A 1 105 ? 16.185 -3.293 -14.949 1.00 92.19 105 GLU A C 1
ATOM 795 O O . GLU A 1 105 ? 17.222 -2.921 -15.501 1.00 92.19 105 GLU A O 1
ATOM 800 N N . ASP A 1 106 ? 15.697 -4.524 -15.111 1.00 94.62 106 ASP A N 1
ATOM 801 C CA . ASP A 1 106 ? 16.360 -5.554 -15.917 1.00 94.62 106 ASP A CA 1
ATOM 802 C C . ASP A 1 106 ? 16.405 -5.163 -17.394 1.00 94.62 106 ASP A C 1
ATOM 804 O O . ASP A 1 106 ? 17.438 -5.294 -18.055 1.00 94.62 106 ASP A O 1
ATOM 808 N N . VAL A 1 107 ? 15.315 -4.578 -17.896 1.00 95.50 107 VAL A N 1
ATOM 809 C CA . VAL A 1 107 ? 15.257 -4.049 -19.265 1.00 95.50 107 VAL A CA 1
ATOM 810 C C . VAL A 1 107 ? 16.255 -2.903 -19.458 1.00 95.50 107 VAL A C 1
ATOM 812 O O . VAL A 1 107 ? 16.889 -2.807 -20.511 1.00 95.50 107 VAL A O 1
ATOM 815 N N . LEU A 1 108 ? 16.437 -2.035 -18.456 1.00 92.94 108 LEU A N 1
ATOM 816 C CA . LEU A 1 108 ? 17.438 -0.967 -18.500 1.00 92.94 108 LEU A CA 1
ATOM 817 C C . LEU A 1 108 ? 18.869 -1.518 -18.464 1.00 92.94 108 LEU A C 1
ATOM 819 O O . LEU A 1 108 ? 19.700 -1.025 -19.228 1.00 92.94 108 LEU A O 1
ATOM 823 N N . ARG A 1 109 ? 19.156 -2.537 -17.641 1.00 94.56 109 ARG A N 1
ATOM 824 C CA . ARG A 1 109 ? 20.463 -3.224 -17.609 1.00 94.56 109 ARG A CA 1
ATOM 825 C C . ARG A 1 109 ? 20.815 -3.809 -18.976 1.00 94.56 109 ARG A C 1
ATOM 827 O O . ARG A 1 109 ? 21.910 -3.572 -19.490 1.00 94.56 109 ARG A O 1
ATOM 834 N N . GLU A 1 110 ? 19.868 -4.510 -19.599 1.00 93.62 110 GLU A N 1
ATOM 835 C CA . GLU A 1 110 ? 20.045 -5.116 -20.922 1.00 93.62 110 GLU A CA 1
ATOM 836 C C . GLU A 1 110 ? 20.239 -4.052 -22.014 1.00 93.62 110 GLU A C 1
ATOM 838 O O . GLU A 1 110 ? 21.213 -4.098 -22.769 1.00 93.62 110 GLU A O 1
ATOM 843 N N . ALA A 1 111 ? 19.361 -3.045 -22.069 1.00 92.25 111 ALA A N 1
ATOM 844 C CA . ALA A 1 111 ? 19.416 -1.990 -23.082 1.00 92.25 111 ALA A CA 1
ATOM 845 C C . ALA A 1 111 ? 20.668 -1.102 -22.948 1.00 92.25 111 ALA A C 1
ATOM 847 O O . ALA A 1 111 ? 21.227 -0.637 -23.947 1.00 92.25 111 ALA A O 1
ATOM 848 N N . GLN A 1 112 ? 21.139 -0.872 -21.720 1.00 89.69 112 GLN A N 1
ATOM 849 C CA . GLN A 1 112 ? 22.376 -0.139 -21.463 1.00 89.69 112 GLN A CA 1
ATOM 850 C C . GLN A 1 112 ? 23.628 -0.999 -21.693 1.00 89.69 112 GLN A C 1
ATOM 852 O O . GLN A 1 112 ? 24.700 -0.432 -21.921 1.00 89.69 112 GLN A O 1
ATOM 857 N N . GLN A 1 113 ? 23.485 -2.331 -21.715 1.00 89.44 113 GLN A N 1
ATOM 858 C CA . GLN A 1 113 ? 24.577 -3.311 -21.690 1.00 89.44 113 GLN A CA 1
ATOM 859 C C . GLN A 1 113 ? 25.475 -3.120 -20.461 1.00 89.44 113 GLN A C 1
ATOM 861 O O . GLN A 1 113 ? 26.703 -3.121 -20.552 1.00 89.44 113 GLN A O 1
ATOM 866 N N . ASP A 1 114 ? 24.840 -2.892 -19.315 1.00 89.25 114 ASP A N 1
ATOM 867 C CA . ASP A 1 114 ? 25.496 -2.623 -18.041 1.00 89.25 114 ASP A CA 1
ATOM 868 C C . ASP A 1 114 ? 24.703 -3.308 -16.921 1.00 89.25 114 ASP A C 1
ATOM 870 O O . ASP A 1 114 ? 23.614 -2.870 -16.554 1.00 89.25 114 ASP A O 1
ATOM 874 N N . ALA A 1 115 ? 25.241 -4.417 -16.408 1.00 88.31 115 ALA A N 1
ATOM 875 C CA . ALA A 1 115 ? 24.600 -5.214 -15.360 1.00 88.31 115 ALA A CA 1
ATOM 876 C C . ALA A 1 115 ? 24.543 -4.483 -14.007 1.00 88.31 115 ALA A C 1
ATOM 878 O O . ALA A 1 115 ? 23.705 -4.801 -13.172 1.00 88.31 115 ALA A O 1
ATOM 879 N N . GLU A 1 116 ? 25.401 -3.481 -13.818 1.00 87.31 116 GLU A N 1
ATOM 880 C CA . GLU A 1 116 ? 25.511 -2.675 -12.599 1.00 87.31 116 GLU A CA 1
ATOM 881 C C . GLU A 1 116 ? 24.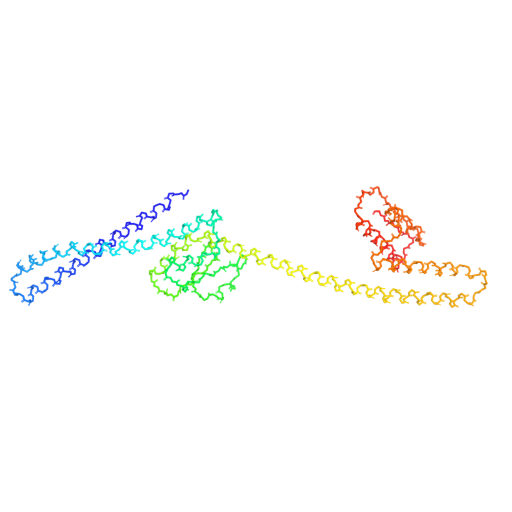563 -1.461 -12.617 1.00 87.31 116 GLU A C 1
ATOM 883 O O . GLU A 1 116 ? 24.646 -0.577 -11.756 1.00 87.31 116 GLU A O 1
ATOM 888 N N . VAL A 1 117 ? 23.670 -1.372 -13.613 1.00 87.81 117 VAL A N 1
ATOM 889 C CA . VAL A 1 117 ? 22.605 -0.369 -13.594 1.00 87.81 117 VAL A CA 1
ATOM 890 C C . VAL A 1 117 ? 21.694 -0.633 -12.403 1.00 87.81 117 VAL A C 1
ATOM 892 O O . VAL A 1 117 ? 21.170 -1.735 -12.238 1.00 87.81 117 VAL A O 1
ATOM 895 N N . ASP A 1 118 ? 21.500 0.413 -11.603 1.00 87.00 118 ASP A N 1
ATOM 896 C CA . ASP A 1 118 ? 20.617 0.403 -10.439 1.00 87.00 118 ASP A CA 1
ATOM 897 C C . ASP A 1 118 ? 19.556 1.491 -10.582 1.00 87.00 118 ASP A C 1
ATOM 899 O O . ASP A 1 118 ? 19.883 2.672 -10.781 1.00 87.00 118 ASP A O 1
ATOM 903 N N . LEU A 1 119 ? 18.291 1.093 -10.483 1.00 88.00 119 LEU A N 1
ATOM 904 C CA . LEU A 1 119 ? 17.137 1.978 -10.554 1.00 88.00 119 LEU A CA 1
ATOM 905 C C . LEU A 1 119 ? 16.540 2.165 -9.164 1.00 88.00 119 LEU A C 1
ATOM 907 O O . LEU A 1 119 ? 15.878 1.296 -8.609 1.00 88.00 119 LEU A O 1
ATOM 911 N N . GLN A 1 120 ? 16.667 3.378 -8.649 1.00 86.56 120 GLN A N 1
ATOM 912 C CA . GLN A 1 120 ? 16.136 3.728 -7.344 1.00 86.56 120 GLN A CA 1
ATOM 913 C C . GLN A 1 120 ? 14.929 4.659 -7.492 1.00 86.56 120 GLN A C 1
ATOM 915 O O . GLN A 1 120 ? 15.052 5.778 -8.002 1.00 86.56 120 GLN A O 1
ATOM 920 N N . LEU A 1 121 ? 13.761 4.196 -7.044 1.00 85.50 121 LEU A N 1
ATOM 921 C CA . LEU A 1 121 ? 12.487 4.918 -7.113 1.00 85.50 121 LEU A CA 1
ATOM 922 C C . LEU A 1 121 ? 12.298 5.801 -5.871 1.00 85.50 121 LEU A C 1
ATOM 924 O O . LEU A 1 121 ? 12.561 5.365 -4.754 1.00 85.50 121 LEU A O 1
ATOM 928 N N . ALA A 1 122 ? 11.819 7.031 -6.051 1.00 81.69 122 ALA A N 1
ATOM 929 C CA . ALA A 1 122 ? 11.427 7.896 -4.937 1.00 81.69 122 ALA A CA 1
ATOM 930 C C . ALA A 1 122 ? 9.949 7.661 -4.614 1.00 81.69 122 ALA A C 1
ATOM 932 O O . ALA A 1 122 ? 9.113 7.815 -5.502 1.00 81.69 122 ALA A O 1
ATOM 933 N N . LEU A 1 123 ? 9.582 7.313 -3.380 1.00 77.81 123 LEU A N 1
ATOM 934 C CA . LEU A 1 123 ? 8.176 7.042 -3.069 1.00 77.81 123 LEU A CA 1
ATOM 935 C C . LEU A 1 123 ? 7.317 8.321 -3.188 1.00 77.81 123 LEU A C 1
ATOM 937 O O . LEU A 1 123 ? 7.804 9.439 -2.973 1.00 77.81 123 LEU A O 1
ATOM 941 N N . PRO A 1 124 ? 6.033 8.203 -3.576 1.00 70.12 124 PRO A N 1
ATOM 942 C CA . PRO A 1 124 ? 5.112 9.338 -3.588 1.00 70.12 124 PRO A CA 1
ATOM 943 C C . PRO A 1 124 ? 5.045 10.014 -2.207 1.00 70.12 124 PRO A C 1
ATOM 945 O O . PRO A 1 124 ? 4.903 9.337 -1.197 1.00 70.12 124 PRO A O 1
ATOM 948 N N . GLY A 1 125 ? 5.153 11.345 -2.155 1.00 65.94 125 GLY A N 1
ATOM 949 C CA . GLY A 1 125 ? 5.117 12.116 -0.900 1.00 65.94 125 GLY A CA 1
ATOM 950 C C . GLY A 1 125 ? 6.480 12.358 -0.232 1.00 65.94 125 GLY A C 1
ATOM 951 O O . GLY A 1 125 ? 6.627 13.342 0.487 1.00 65.94 125 GLY A O 1
ATOM 952 N N . GLU A 1 126 ? 7.514 11.569 -0.541 1.00 63.19 126 GLU A N 1
ATOM 953 C CA . GLU A 1 126 ? 8.882 11.797 -0.029 1.00 63.19 126 GLU A CA 1
ATOM 954 C C . GLU A 1 126 ? 9.659 12.868 -0.815 1.00 63.19 126 GLU A C 1
ATOM 956 O O . GLU A 1 126 ? 10.678 13.398 -0.362 1.00 63.19 126 GLU A O 1
ATOM 961 N N . ALA A 1 127 ? 9.173 13.206 -2.010 1.00 52.56 127 ALA A N 1
ATOM 962 C CA . ALA A 1 127 ? 9.855 14.079 -2.960 1.00 52.56 127 ALA A CA 1
ATOM 963 C C . ALA A 1 127 ? 9.826 15.581 -2.586 1.00 52.56 127 ALA A C 1
ATOM 965 O O . ALA A 1 127 ? 10.494 16.387 -3.231 1.00 52.56 127 ALA A O 1
ATOM 966 N N . GLY A 1 128 ? 9.102 15.960 -1.522 1.00 45.69 128 GLY A N 1
ATOM 967 C CA . GLY A 1 128 ? 8.943 17.353 -1.080 1.00 45.69 128 GLY A CA 1
ATOM 968 C C . GLY A 1 128 ? 9.875 17.817 0.046 1.00 45.69 128 GLY A C 1
ATOM 969 O O . GLY A 1 128 ? 9.995 19.018 0.281 1.00 45.69 128 GLY A O 1
ATOM 970 N N . ALA A 1 129 ? 10.559 16.913 0.748 1.00 42.69 129 ALA A N 1
ATOM 971 C CA . ALA A 1 129 ? 11.477 17.295 1.815 1.00 42.69 129 ALA A CA 1
ATOM 972 C C . ALA A 1 129 ? 12.913 17.228 1.292 1.00 42.69 129 ALA A C 1
ATOM 974 O O . ALA A 1 129 ? 13.346 16.177 0.825 1.00 42.69 129 ALA A O 1
ATOM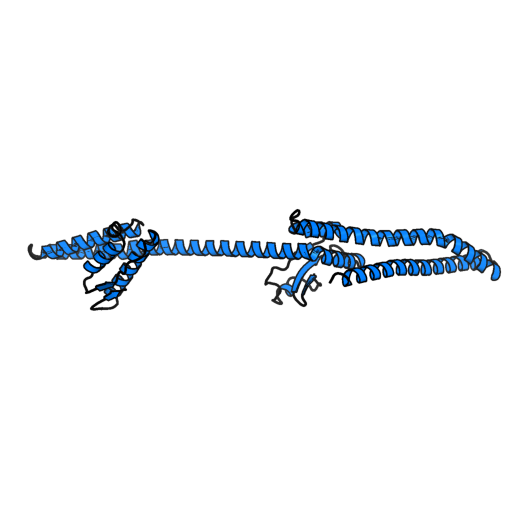 975 N N . GLY A 1 130 ? 13.710 18.287 1.476 1.00 45.59 130 GLY A N 1
ATOM 976 C CA . GLY A 1 130 ? 15.169 18.302 1.241 1.00 45.59 130 GLY A CA 1
ATOM 977 C C . GLY A 1 130 ? 15.986 17.236 2.012 1.00 45.59 130 GLY A C 1
ATOM 978 O O . GLY A 1 130 ? 17.209 17.320 2.085 1.00 45.59 130 GLY A O 1
ATOM 979 N N . SER A 1 131 ? 15.315 16.240 2.594 1.00 46.50 131 SER A N 1
ATOM 980 C CA . SER A 1 131 ? 15.815 15.001 3.181 1.00 46.50 131 SER A CA 1
ATOM 981 C C . SER A 1 131 ? 16.208 13.960 2.119 1.00 46.50 131 SER A C 1
ATOM 983 O O . SER A 1 131 ? 17.298 13.396 2.207 1.00 46.50 131 SER A O 1
ATOM 985 N N . THR A 1 132 ? 15.425 13.767 1.047 1.00 48.31 132 THR A N 1
ATOM 986 C CA . THR A 1 132 ? 15.770 12.808 -0.029 1.00 48.31 132 THR A CA 1
ATOM 987 C C . THR A 1 132 ? 16.930 13.285 -0.908 1.00 48.31 132 THR A C 1
ATOM 989 O O . THR A 1 132 ? 17.540 12.495 -1.613 1.00 48.31 132 THR A O 1
ATOM 992 N N . ALA A 1 133 ? 17.340 14.553 -0.830 1.00 45.12 133 ALA A N 1
ATOM 993 C CA . ALA A 1 133 ? 18.599 15.008 -1.428 1.00 45.12 133 ALA A CA 1
ATOM 994 C C . ALA A 1 133 ? 19.842 14.577 -0.618 1.00 45.12 133 ALA A C 1
ATOM 996 O O . ALA A 1 133 ? 20.945 14.556 -1.156 1.00 45.12 133 ALA A O 1
ATOM 997 N N . ARG A 1 134 ? 19.680 14.232 0.671 1.00 42.78 134 ARG A N 1
ATOM 998 C CA . ARG A 1 134 ? 20.787 14.008 1.619 1.00 42.78 134 ARG A CA 1
ATOM 999 C C . ARG A 1 134 ? 21.325 12.574 1.605 1.00 42.78 134 ARG A C 1
ATOM 1001 O O . ARG A 1 134 ? 22.519 12.378 1.788 1.00 42.78 134 ARG A O 1
ATOM 1008 N N . TRP A 1 135 ? 20.468 11.592 1.327 1.00 47.41 135 TRP A N 1
ATOM 1009 C CA . TRP A 1 135 ? 20.846 10.171 1.209 1.00 47.41 135 TRP A CA 1
ATOM 1010 C C . TRP A 1 135 ? 21.444 9.807 -0.154 1.00 47.41 135 TRP A C 1
ATOM 1012 O O . TRP A 1 135 ? 21.953 8.709 -0.352 1.00 47.41 135 TRP A O 1
ATOM 1022 N N . TRP A 1 136 ? 21.390 10.737 -1.105 1.00 52.44 136 TRP A N 1
ATOM 1023 C CA . TRP A 1 136 ? 21.678 10.459 -2.497 1.00 52.44 136 TRP A CA 1
ATOM 1024 C C . TRP A 1 136 ? 22.683 11.491 -2.986 1.00 52.44 136 TRP A C 1
ATOM 1026 O O . TRP A 1 136 ? 22.306 12.565 -3.459 1.00 52.44 136 TRP A O 1
ATOM 1036 N N . GLY A 1 137 ? 23.968 11.168 -2.814 1.00 47.34 137 GLY A N 1
ATOM 1037 C CA . GLY A 1 137 ? 25.095 12.019 -3.197 1.00 47.34 137 GLY A CA 1
ATOM 1038 C C . GLY A 1 137 ? 24.865 12.714 -4.542 1.00 47.34 137 GLY A C 1
ATOM 1039 O O . GLY A 1 137 ? 24.343 12.107 -5.474 1.00 47.34 137 GLY A O 1
ATOM 1040 N N . ALA A 1 138 ? 25.209 14.002 -4.600 1.00 44.81 138 ALA A N 1
ATOM 1041 C CA . ALA A 1 138 ? 24.853 15.003 -5.610 1.00 44.81 138 ALA A CA 1
ATOM 1042 C C . ALA A 1 138 ? 24.931 14.558 -7.093 1.00 44.81 138 ALA A C 1
ATOM 1044 O O . ALA A 1 138 ? 25.812 14.978 -7.841 1.00 44.81 138 ALA A O 1
ATOM 1045 N N . ARG A 1 139 ? 23.980 13.737 -7.554 1.00 49.84 139 ARG A N 1
ATOM 1046 C CA . ARG A 1 139 ? 23.867 13.280 -8.947 1.00 49.84 139 ARG A CA 1
ATOM 1047 C C . ARG A 1 139 ? 22.452 13.512 -9.491 1.00 49.84 139 ARG A C 1
ATOM 1049 O O . ARG A 1 139 ? 21.480 13.266 -8.762 1.00 49.84 139 ARG A O 1
ATOM 1056 N N . PRO A 1 140 ? 22.313 13.990 -10.743 1.00 50.88 140 PRO A N 1
ATOM 1057 C CA . PRO A 1 140 ? 21.019 14.330 -11.335 1.00 50.88 140 PRO A CA 1
ATOM 1058 C C . PRO A 1 140 ? 20.159 13.078 -11.588 1.00 50.88 140 PRO A C 1
ATOM 1060 O O . PRO A 1 140 ? 20.663 12.073 -12.075 1.00 50.88 140 PRO A O 1
ATOM 1063 N N . GLY A 1 141 ? 18.868 13.142 -11.237 1.00 56.91 141 GLY A N 1
ATOM 1064 C CA . GLY A 1 141 ? 17.865 12.084 -11.456 1.00 56.91 141 GLY A CA 1
ATOM 1065 C C . GLY A 1 141 ? 16.807 12.469 -12.501 1.00 56.91 141 GLY A C 1
ATOM 1066 O O . GLY A 1 141 ? 16.794 13.606 -12.982 1.00 56.91 141 GLY A O 1
ATOM 1067 N N . LEU A 1 142 ? 15.914 11.532 -12.837 1.00 57.09 142 LEU A N 1
ATOM 1068 C CA . LEU A 1 142 ? 14.762 11.765 -13.714 1.00 57.09 142 LEU A CA 1
ATOM 1069 C C . LEU A 1 142 ? 13.666 12.544 -12.991 1.00 57.09 142 LEU A C 1
ATOM 1071 O O . LEU A 1 142 ? 13.359 12.265 -11.832 1.00 57.09 142 LEU A O 1
ATOM 1075 N N . ARG A 1 143 ? 13.058 13.516 -13.682 1.00 57.50 143 ARG A N 1
ATOM 1076 C CA . ARG A 1 143 ? 12.120 14.477 -13.080 1.00 57.50 143 ARG A CA 1
ATOM 1077 C C . ARG A 1 143 ? 10.747 14.440 -13.749 1.00 57.50 143 ARG A C 1
ATOM 1079 O O . ARG A 1 143 ? 10.709 14.598 -14.964 1.00 57.50 143 ARG A O 1
ATOM 1086 N N . SER A 1 144 ? 9.673 14.323 -12.948 1.00 51.59 144 SER A N 1
ATOM 1087 C CA . SER A 1 144 ? 8.237 14.413 -13.324 1.00 51.59 144 SER A CA 1
ATOM 1088 C C . SER A 1 144 ? 7.858 15.764 -13.914 1.00 51.59 144 SER A C 1
ATOM 1090 O O . SER A 1 144 ? 7.225 15.900 -14.960 1.00 51.59 144 SER A O 1
ATOM 1092 N N . ARG A 1 145 ? 8.261 16.782 -13.157 1.00 53.16 145 ARG A N 1
ATOM 1093 C CA . ARG A 1 145 ? 7.908 18.198 -13.237 1.00 53.16 145 ARG A CA 1
ATOM 1094 C C . ARG A 1 145 ? 9.133 18.999 -12.774 1.00 53.16 145 ARG A C 1
ATOM 1096 O O . ARG A 1 145 ? 10.072 18.392 -12.244 1.00 53.16 145 ARG A O 1
ATOM 1103 N N . PRO A 1 146 ? 9.177 20.335 -12.915 1.00 45.84 146 PRO A N 1
ATOM 1104 C CA . PRO A 1 146 ? 10.229 21.123 -12.278 1.00 45.84 146 PRO A CA 1
ATOM 1105 C C . PRO A 1 146 ? 10.191 20.878 -10.758 1.00 45.84 146 PRO A C 1
ATOM 1107 O O . PRO A 1 146 ? 9.276 21.332 -10.084 1.00 45.84 146 PRO A O 1
ATOM 1110 N N . GLY A 1 147 ? 11.145 20.100 -10.237 1.00 53.50 147 GLY A N 1
ATOM 1111 C CA . GLY A 1 147 ? 11.311 19.830 -8.802 1.00 53.50 147 GLY A CA 1
ATOM 1112 C C . GLY A 1 147 ? 11.078 18.385 -8.348 1.00 53.50 147 GLY A C 1
ATOM 1113 O O . GLY A 1 147 ? 11.733 17.966 -7.403 1.00 53.50 147 GLY A O 1
ATOM 1114 N N . ASP A 1 148 ? 10.252 17.597 -9.040 1.00 67.12 148 ASP A N 1
ATOM 1115 C CA . ASP A 1 148 ? 9.800 16.294 -8.523 1.00 67.12 148 ASP A CA 1
ATOM 1116 C C . ASP A 1 148 ? 10.624 15.144 -9.128 1.00 67.12 148 ASP A C 1
ATOM 1118 O O . ASP A 1 148 ? 10.486 14.827 -10.312 1.00 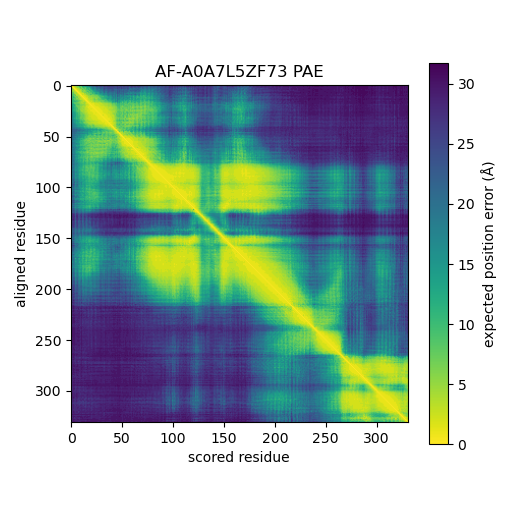67.12 148 ASP A O 1
ATOM 1122 N N . VAL A 1 149 ? 11.552 14.570 -8.359 1.00 69.31 149 VAL A N 1
ATOM 1123 C CA . VAL A 1 149 ? 12.409 13.457 -8.809 1.00 69.31 149 VAL A CA 1
ATOM 1124 C C . VAL A 1 149 ? 11.633 12.149 -8.661 1.00 69.31 149 VAL A C 1
ATOM 1126 O O . VAL A 1 149 ? 11.256 11.788 -7.554 1.00 69.31 149 VAL A O 1
ATOM 1129 N N . ILE A 1 150 ? 11.404 11.439 -9.769 1.00 76.69 150 ILE A N 1
ATOM 1130 C CA . ILE A 1 150 ? 10.664 10.162 -9.783 1.00 76.69 150 ILE A CA 1
ATOM 1131 C C . ILE A 1 150 ? 11.600 8.995 -9.481 1.00 76.69 150 ILE A C 1
ATOM 1133 O O . ILE A 1 150 ? 11.256 8.082 -8.733 1.00 76.69 150 ILE A O 1
ATOM 1137 N N . ALA A 1 151 ? 12.782 9.016 -10.093 1.00 81.69 151 ALA A N 1
ATOM 1138 C CA . ALA A 1 151 ? 13.762 7.953 -9.974 1.00 81.69 151 ALA A CA 1
ATOM 1139 C C . ALA A 1 151 ? 15.177 8.481 -10.224 1.00 81.69 151 ALA A C 1
ATOM 1141 O O . ALA A 1 151 ? 15.381 9.466 -10.945 1.00 81.69 151 ALA A O 1
ATOM 1142 N N . ARG A 1 152 ? 16.176 7.802 -9.664 1.00 80.38 152 ARG A N 1
ATOM 1143 C CA . ARG A 1 152 ? 17.589 8.002 -9.989 1.00 80.38 152 ARG A CA 1
ATOM 1144 C C . ARG A 1 152 ? 18.148 6.701 -10.543 1.00 80.38 152 ARG A C 1
ATOM 1146 O O . ARG A 1 152 ? 17.901 5.637 -9.993 1.00 80.38 152 ARG A O 1
ATOM 1153 N N . ILE A 1 153 ? 18.910 6.819 -11.623 1.00 84.19 153 ILE A N 1
ATOM 1154 C CA . ILE A 1 153 ? 19.588 5.690 -12.250 1.00 84.19 153 ILE A CA 1
ATOM 1155 C C . ILE A 1 153 ? 21.081 5.829 -11.975 1.00 84.19 153 ILE A C 1
ATOM 1157 O O . ILE A 1 153 ? 21.666 6.882 -12.251 1.00 84.19 153 ILE A O 1
ATOM 1161 N N . ARG A 1 154 ? 21.695 4.783 -11.426 1.00 85.38 154 ARG A N 1
ATOM 1162 C CA . ARG A 1 154 ? 23.151 4.655 -11.321 1.00 85.38 154 ARG A CA 1
ATOM 1163 C C . ARG A 1 154 ? 23.645 3.765 -12.452 1.00 85.38 154 ARG A C 1
ATOM 1165 O O . ARG A 1 154 ? 22.981 2.801 -12.800 1.00 85.38 154 ARG A O 1
ATOM 1172 N N . LEU A 1 155 ? 24.789 4.121 -13.021 1.00 83.88 155 LEU A N 1
ATOM 1173 C CA . LEU A 1 155 ? 25.507 3.303 -13.995 1.00 83.88 155 LEU A CA 1
ATOM 1174 C C . LEU A 1 155 ? 26.710 2.666 -13.295 1.00 83.88 155 LEU A C 1
ATOM 1176 O O . LEU A 1 155 ? 27.309 3.325 -12.437 1.00 83.88 155 LEU A O 1
ATOM 1180 N N . GLY A 1 156 ? 27.099 1.456 -13.692 1.00 80.25 156 GLY A N 1
ATOM 1181 C CA . GLY A 1 156 ? 28.325 0.819 -13.202 1.00 80.25 156 GLY A CA 1
ATOM 1182 C C . GLY A 1 156 ? 29.586 1.484 -13.723 1.00 80.25 156 GLY A C 1
ATOM 1183 O O . GLY A 1 156 ? 30.621 1.506 -13.061 1.00 80.25 156 GLY A O 1
ATOM 1184 N N . TRP A 1 157 ? 29.492 2.077 -14.911 1.00 77.62 157 TRP A N 1
ATOM 1185 C CA . TRP A 1 157 ? 30.589 2.793 -15.542 1.00 77.62 157 TRP A CA 1
ATOM 1186 C C . TRP A 1 157 ? 30.107 4.092 -16.184 1.00 77.62 157 TRP A C 1
ATOM 1188 O O . TRP A 1 157 ? 29.017 4.199 -16.751 1.00 77.62 157 TRP A O 1
ATOM 1198 N N . GLU A 1 158 ? 30.950 5.121 -16.114 1.00 77.06 158 GLU A N 1
ATOM 1199 C CA . GLU A 1 158 ? 30.617 6.442 -16.633 1.00 77.06 158 GLU A CA 1
ATOM 1200 C C . GLU A 1 158 ? 31.422 6.762 -17.888 1.00 77.06 158 GLU A C 1
ATOM 1202 O O . GLU A 1 158 ? 32.624 7.007 -17.852 1.00 77.06 158 GLU A O 1
ATOM 1207 N N . SER A 1 159 ? 30.726 6.845 -19.020 1.00 78.12 159 SER A N 1
ATOM 1208 C CA . SER A 1 159 ? 31.255 7.448 -20.242 1.00 78.12 159 SER A CA 1
ATOM 1209 C C . SER A 1 159 ? 30.284 8.485 -20.798 1.00 78.12 159 SER A C 1
ATOM 1211 O O . SER A 1 159 ? 29.082 8.461 -20.522 1.00 78.12 159 SER A O 1
ATOM 1213 N N . ALA A 1 160 ? 30.778 9.401 -21.636 1.00 75.81 160 ALA A N 1
ATOM 1214 C CA . ALA A 1 160 ? 29.911 10.354 -22.332 1.00 75.81 160 ALA A CA 1
ATOM 1215 C C . ALA A 1 160 ? 28.845 9.654 -23.199 1.00 75.81 160 ALA A C 1
ATOM 1217 O O . ALA A 1 160 ? 27.747 10.185 -23.349 1.00 75.81 160 ALA A O 1
ATOM 1218 N N . ARG A 1 161 ? 29.150 8.462 -23.732 1.00 77.31 161 ARG A N 1
ATOM 1219 C CA . ARG A 1 161 ? 28.207 7.646 -24.511 1.00 77.31 161 ARG A CA 1
ATOM 1220 C C . ARG A 1 161 ? 27.157 6.993 -23.614 1.00 77.31 161 ARG A C 1
ATOM 1222 O O . ARG A 1 161 ? 25.972 7.136 -23.891 1.00 77.31 161 ARG A O 1
ATOM 1229 N N . ALA A 1 162 ? 27.583 6.365 -22.518 1.00 79.12 162 ALA A N 1
ATOM 1230 C CA . ALA A 1 162 ? 26.696 5.732 -21.543 1.00 79.12 162 ALA A CA 1
ATOM 1231 C C . ALA A 1 162 ? 25.698 6.738 -20.948 1.00 79.12 162 ALA A C 1
ATOM 1233 O O . ALA A 1 162 ? 24.509 6.442 -20.862 1.00 79.12 162 ALA A O 1
ATOM 1234 N N . ARG A 1 163 ? 26.157 7.961 -20.636 1.00 80.38 163 ARG A N 1
ATOM 1235 C CA . ARG A 1 163 ? 25.304 9.054 -20.136 1.00 80.38 163 ARG A CA 1
ATOM 1236 C C . ARG A 1 163 ? 24.256 9.528 -21.143 1.00 80.38 163 ARG A C 1
ATOM 1238 O O . ARG A 1 163 ? 23.135 9.827 -20.749 1.00 80.38 163 ARG A O 1
ATOM 1245 N N . ARG A 1 164 ? 24.601 9.607 -22.433 1.00 81.00 164 ARG A N 1
ATOM 1246 C CA . ARG A 1 164 ? 23.621 9.960 -23.475 1.00 81.00 164 ARG A CA 1
ATOM 1247 C C . ARG A 1 164 ? 22.596 8.847 -23.657 1.00 81.00 164 ARG A C 1
ATOM 1249 O O . ARG A 1 164 ? 21.405 9.125 -23.618 1.00 81.00 164 ARG A O 1
ATOM 1256 N N . ARG A 1 165 ? 23.063 7.598 -23.772 1.00 85.44 165 ARG A N 1
ATOM 1257 C CA . ARG A 1 165 ? 22.196 6.427 -23.947 1.00 85.44 165 ARG A CA 1
ATOM 1258 C C . ARG A 1 165 ? 21.192 6.311 -22.802 1.00 85.44 165 ARG A C 1
ATOM 1260 O O . ARG A 1 165 ? 20.000 6.249 -23.072 1.00 85.44 165 ARG A O 1
ATOM 1267 N N . ILE A 1 166 ? 21.637 6.389 -21.544 1.00 87.19 166 ILE A N 1
ATOM 1268 C CA . ILE A 1 166 ? 20.716 6.242 -20.410 1.00 87.19 166 ILE A CA 1
ATOM 1269 C C . ILE A 1 166 ? 19.664 7.348 -20.355 1.00 87.19 166 ILE A C 1
ATOM 1271 O O . ILE A 1 166 ? 18.532 7.093 -19.970 1.00 87.19 166 ILE A O 1
ATOM 1275 N N . HIS A 1 167 ? 20.000 8.569 -20.770 1.00 84.19 167 HIS A N 1
ATOM 1276 C CA . HIS A 1 167 ? 19.033 9.659 -20.804 1.00 84.19 167 HIS A CA 1
ATOM 1277 C C . HIS A 1 167 ? 17.913 9.402 -21.828 1.00 84.19 167 HIS A C 1
ATOM 1279 O O . HIS A 1 167 ? 16.750 9.687 -21.543 1.00 84.19 167 HIS A O 1
ATOM 1285 N N . ASP A 1 168 ? 18.239 8.814 -22.981 1.00 86.31 168 ASP A N 1
ATOM 1286 C CA . ASP A 1 168 ? 17.243 8.416 -23.982 1.00 86.31 168 ASP A CA 1
ATOM 1287 C C . ASP A 1 168 ? 16.399 7.230 -23.497 1.00 86.31 168 ASP A C 1
ATOM 1289 O O . ASP A 1 168 ? 15.169 7.278 -23.564 1.00 86.31 168 ASP A O 1
ATOM 1293 N N . LEU A 1 169 ? 17.046 6.203 -22.930 1.00 90.25 169 LEU A N 1
ATOM 1294 C CA . LEU A 1 169 ? 16.357 5.051 -22.340 1.00 90.25 169 LEU A CA 1
ATOM 1295 C C . LEU A 1 169 ? 15.400 5.484 -21.235 1.00 90.25 169 LEU A C 1
ATOM 1297 O O . LEU A 1 169 ? 14.268 5.022 -21.178 1.00 90.25 169 LEU A O 1
ATOM 1301 N N . ALA A 1 170 ? 15.820 6.412 -20.383 1.00 88.06 170 ALA A N 1
ATOM 1302 C CA . ALA A 1 170 ? 15.013 6.846 -19.263 1.00 88.06 170 ALA A CA 1
ATOM 1303 C C . ALA A 1 170 ? 13.800 7.689 -19.694 1.00 88.06 170 ALA A C 1
ATOM 1305 O O . ALA A 1 170 ? 12.748 7.620 -19.061 1.00 88.06 170 ALA A O 1
ATOM 1306 N N . ARG A 1 171 ? 13.902 8.432 -20.807 1.00 86.94 171 ARG A N 1
ATOM 1307 C CA . ARG A 1 171 ? 12.732 9.069 -21.438 1.00 86.94 171 ARG A CA 1
ATOM 1308 C C . ARG A 1 171 ? 11.735 8.028 -21.947 1.00 86.94 171 ARG A C 1
ATOM 1310 O O . ARG A 1 171 ? 10.541 8.181 -21.704 1.00 86.94 171 ARG A O 1
ATOM 1317 N N . ALA A 1 172 ? 12.210 6.970 -22.606 1.00 89.88 172 ALA A N 1
ATOM 1318 C CA . ALA A 1 172 ? 11.356 5.877 -23.078 1.00 89.88 172 ALA A CA 1
ATOM 1319 C C . ALA A 1 172 ? 10.748 5.060 -21.918 1.00 89.88 172 ALA A C 1
ATOM 1321 O O . ALA A 1 172 ? 9.593 4.642 -21.979 1.00 89.88 172 ALA A O 1
ATOM 1322 N N . ALA A 1 173 ? 11.502 4.890 -20.830 1.00 91.25 173 ALA A N 1
ATOM 1323 C CA . ALA A 1 173 ? 11.118 4.144 -19.634 1.00 91.25 173 ALA A CA 1
ATOM 1324 C C . ALA A 1 173 ? 10.201 4.922 -18.680 1.00 91.25 173 ALA A C 1
ATOM 1326 O O . ALA A 1 173 ? 9.821 4.394 -17.638 1.00 91.25 173 ALA A O 1
ATOM 1327 N N . TRP A 1 174 ? 9.835 6.164 -18.999 1.00 89.12 174 TRP A N 1
ATOM 1328 C CA . TRP A 1 174 ? 9.079 7.020 -18.089 1.00 89.12 174 TRP A CA 1
ATOM 1329 C C . TRP A 1 174 ? 7.833 6.357 -17.497 1.00 89.12 174 TRP A C 1
ATOM 1331 O O . TRP A 1 174 ? 7.645 6.328 -16.284 1.00 89.12 174 TRP A O 1
ATOM 1341 N N . VAL A 1 175 ? 6.974 5.838 -18.376 1.00 90.19 175 VAL A N 1
ATOM 1342 C CA . VAL A 1 175 ? 5.689 5.252 -17.994 1.00 90.19 175 VAL A CA 1
ATOM 1343 C C . VAL A 1 175 ? 5.885 4.047 -17.074 1.00 90.19 175 VAL A C 1
ATOM 1345 O O . VAL A 1 175 ? 5.314 4.068 -15.987 1.00 90.19 175 VAL A O 1
ATOM 1348 N N . PRO A 1 176 ? 6.677 3.018 -17.436 1.00 93.00 176 PRO A N 1
ATOM 1349 C CA . PRO A 1 176 ? 6.883 1.893 -16.532 1.00 93.00 176 PRO A CA 1
ATOM 1350 C C . PRO A 1 176 ? 7.548 2.299 -15.211 1.00 93.00 176 PRO A C 1
ATOM 1352 O O . PRO A 1 176 ? 7.135 1.797 -14.174 1.00 93.00 176 PRO A O 1
ATOM 1355 N N . ILE A 1 177 ? 8.489 3.251 -15.210 1.00 90.50 177 ILE A N 1
ATOM 1356 C CA . ILE A 1 177 ? 9.104 3.760 -13.971 1.00 90.50 177 ILE A CA 1
ATOM 1357 C C . ILE A 1 177 ? 8.050 4.392 -13.048 1.00 90.50 177 ILE A C 1
ATOM 1359 O O . ILE A 1 177 ? 8.004 4.075 -11.859 1.00 90.50 177 ILE A O 1
ATOM 1363 N N . GLU A 1 178 ? 7.189 5.266 -13.576 1.00 88.56 178 GLU A N 1
ATOM 1364 C CA . GLU A 1 178 ? 6.155 5.928 -12.772 1.00 88.56 178 GLU A CA 1
ATOM 1365 C C . GLU A 1 178 ? 5.105 4.926 -12.274 1.00 88.56 178 GLU A C 1
ATOM 1367 O O . GLU A 1 178 ? 4.695 4.981 -11.116 1.00 88.56 178 GLU A O 1
ATOM 1372 N N . VAL A 1 179 ? 4.707 3.957 -13.103 1.00 90.88 179 VAL A N 1
ATOM 1373 C CA . VAL A 1 179 ? 3.772 2.906 -12.676 1.00 90.88 179 VAL A CA 1
ATOM 1374 C C . VAL A 1 179 ? 4.387 2.044 -11.568 1.00 90.88 179 VAL A C 1
ATOM 1376 O O . VAL A 1 179 ? 3.713 1.790 -10.569 1.00 90.88 179 VAL A O 1
ATOM 1379 N N . SER A 1 180 ? 5.655 1.642 -11.689 1.00 91.75 180 SER A N 1
ATOM 1380 C CA . SER A 1 180 ? 6.370 0.902 -10.638 1.00 91.75 180 SER A CA 1
ATOM 1381 C C . SER A 1 180 ? 6.442 1.689 -9.337 1.00 91.75 180 SER A C 1
ATOM 1383 O O . SER A 1 180 ? 6.136 1.153 -8.271 1.00 91.75 180 SER A O 1
ATOM 1385 N N . ARG A 1 181 ? 6.767 2.985 -9.418 1.00 88.44 181 ARG A N 1
ATOM 1386 C CA . ARG A 1 181 ? 6.798 3.890 -8.263 1.00 88.44 181 ARG A CA 1
ATOM 1387 C C . ARG A 1 181 ? 5.444 3.960 -7.560 1.00 88.44 181 ARG A C 1
ATOM 1389 O O . ARG A 1 181 ? 5.383 3.846 -6.336 1.00 88.44 181 ARG A O 1
ATOM 1396 N N . LEU A 1 182 ? 4.361 4.135 -8.317 1.00 89.81 182 LEU A N 1
ATOM 1397 C CA . LEU A 1 182 ? 3.008 4.217 -7.764 1.00 89.81 182 LEU A CA 1
ATOM 1398 C C . LEU A 1 182 ? 2.569 2.892 -7.131 1.00 89.81 182 LEU A C 1
ATOM 1400 O O . LEU A 1 182 ? 1.995 2.899 -6.043 1.00 89.81 182 LEU A O 1
ATOM 1404 N N . ARG A 1 183 ? 2.877 1.754 -7.766 1.00 92.12 183 ARG A N 1
ATOM 1405 C CA . ARG A 1 183 ? 2.579 0.422 -7.215 1.00 92.12 183 ARG A CA 1
ATOM 1406 C C . ARG A 1 183 ? 3.332 0.158 -5.918 1.00 92.12 183 ARG A C 1
ATOM 1408 O O . ARG A 1 183 ? 2.736 -0.347 -4.971 1.00 92.12 183 ARG A O 1
ATOM 1415 N N . LEU A 1 184 ? 4.612 0.516 -5.856 1.00 90.69 184 LEU A N 1
ATOM 1416 C CA . LEU A 1 184 ? 5.407 0.378 -4.639 1.00 90.69 184 LEU A CA 1
ATOM 1417 C C . LEU A 1 184 ? 4.857 1.263 -3.511 1.00 90.69 184 LEU A C 1
ATOM 1419 O O . LEU A 1 184 ? 4.667 0.782 -2.397 1.00 90.69 184 LEU A O 1
ATOM 1423 N N . GLY A 1 185 ? 4.513 2.519 -3.817 1.00 89.50 185 GLY A N 1
ATOM 1424 C CA . GLY A 1 185 ? 3.867 3.425 -2.863 1.00 89.50 185 GLY A CA 1
ATOM 1425 C C . GLY A 1 185 ? 2.542 2.880 -2.326 1.00 89.50 185 GLY A C 1
ATOM 1426 O O . GLY A 1 185 ? 2.309 2.914 -1.120 1.00 89.50 185 GLY A O 1
ATOM 1427 N N . LEU A 1 186 ? 1.703 2.312 -3.197 1.00 92.31 186 LEU A N 1
ATOM 1428 C CA . LEU A 1 186 ? 0.443 1.687 -2.794 1.00 92.31 186 LEU A CA 1
ATOM 1429 C C . LEU A 1 186 ? 0.665 0.475 -1.880 1.00 92.31 186 LEU A C 1
ATOM 1431 O O . LEU A 1 186 ? 0.001 0.365 -0.852 1.00 92.31 186 LEU A O 1
ATOM 1435 N N . ARG A 1 187 ? 1.600 -0.420 -2.226 1.00 91.62 187 ARG A N 1
ATOM 1436 C CA . ARG A 1 187 ? 1.933 -1.592 -1.397 1.00 91.62 187 ARG A CA 1
ATOM 1437 C C . ARG A 1 187 ? 2.396 -1.175 0.000 1.00 91.62 187 ARG A C 1
ATOM 1439 O O . ARG A 1 187 ? 1.928 -1.743 0.983 1.00 91.62 187 ARG A O 1
ATOM 1446 N N . ASN A 1 188 ? 3.245 -0.151 0.089 1.00 91.00 188 ASN A N 1
ATOM 1447 C CA . ASN A 1 188 ? 3.717 0.371 1.372 1.00 91.00 188 ASN A CA 1
ATOM 1448 C C . ASN A 1 188 ? 2.570 0.957 2.203 1.00 91.00 188 ASN A C 1
ATOM 1450 O O . ASN A 1 188 ? 2.426 0.609 3.372 1.00 91.00 188 ASN A O 1
ATOM 1454 N N . ALA A 1 189 ? 1.711 1.779 1.593 1.00 90.50 189 ALA A N 1
ATOM 1455 C CA . ALA A 1 189 ? 0.563 2.366 2.281 1.00 90.50 189 ALA A CA 1
ATOM 1456 C C . ALA A 1 189 ? -0.413 1.298 2.809 1.00 90.50 189 ALA A C 1
ATOM 1458 O O . ALA A 1 189 ? -0.905 1.409 3.931 1.00 90.50 189 ALA A O 1
ATOM 1459 N N . LEU A 1 190 ? -0.669 0.239 2.033 1.00 95.38 190 LEU A N 1
ATOM 1460 C CA . LEU A 1 190 ? -1.492 -0.887 2.485 1.00 95.38 190 LEU A CA 1
ATOM 1461 C C . LEU A 1 190 ? -0.856 -1.605 3.681 1.00 95.38 190 LEU A C 1
ATOM 1463 O O . LEU A 1 190 ? -1.537 -1.826 4.681 1.00 95.38 190 LEU A O 1
ATOM 1467 N N . GLY A 1 191 ? 0.449 -1.884 3.622 1.00 94.38 191 GLY A N 1
ATOM 1468 C CA . GLY A 1 191 ? 1.178 -2.492 4.737 1.00 94.38 191 GLY A CA 1
ATOM 1469 C C . GLY A 1 191 ? 1.140 -1.642 6.014 1.00 94.38 191 GLY A C 1
ATOM 1470 O O . GLY A 1 191 ? 0.960 -2.174 7.109 1.00 94.38 191 GLY A O 1
ATOM 1471 N N . GLU A 1 192 ? 1.238 -0.315 5.898 1.00 91.69 192 GLU A N 1
ATOM 1472 C CA . GLU A 1 192 ? 1.107 0.598 7.042 1.00 91.69 192 GLU A CA 1
ATOM 1473 C C . GLU A 1 192 ? -0.296 0.574 7.659 1.00 91.69 192 GLU A C 1
ATOM 1475 O O . GLU A 1 192 ? -0.431 0.553 8.889 1.00 91.69 192 GLU A O 1
ATOM 1480 N N . VAL A 1 193 ? -1.342 0.546 6.826 1.00 95.50 193 VAL A N 1
ATOM 1481 C CA . VAL A 1 193 ? -2.737 0.448 7.281 1.00 95.50 193 VAL A CA 1
ATOM 1482 C C . VAL A 1 193 ? -2.978 -0.876 8.003 1.00 95.50 193 VAL A C 1
ATOM 1484 O O . VAL A 1 193 ? -3.553 -0.883 9.094 1.00 95.50 193 VAL A O 1
ATOM 1487 N N . GLU A 1 194 ? -2.507 -1.990 7.444 1.00 94.38 194 GLU A N 1
ATOM 1488 C CA . GLU A 1 194 ? -2.615 -3.314 8.062 1.00 94.38 194 GLU A CA 1
ATOM 1489 C C . GLU A 1 194 ? -1.871 -3.377 9.400 1.00 94.38 194 GLU A C 1
ATOM 1491 O O . GLU A 1 194 ? -2.441 -3.807 10.407 1.00 94.38 194 GLU A O 1
ATOM 1496 N N . ALA A 1 195 ? -0.640 -2.861 9.456 1.00 93.81 195 ALA A N 1
ATOM 1497 C CA . ALA A 1 195 ? 0.138 -2.789 10.688 1.00 93.81 195 ALA A CA 1
ATOM 1498 C C . ALA A 1 195 ? -0.539 -1.904 11.750 1.00 93.81 195 ALA A C 1
ATOM 1500 O O . ALA A 1 195 ? -0.560 -2.249 12.933 1.00 93.81 195 ALA A O 1
ATOM 1501 N N . SER A 1 196 ? -1.121 -0.772 11.343 1.00 92.88 196 SER A N 1
ATOM 1502 C CA . SER A 1 196 ? -1.878 0.114 12.235 1.00 92.88 196 SER A CA 1
ATOM 1503 C C . SER A 1 196 ? -3.120 -0.575 12.799 1.00 92.88 196 SER A C 1
ATOM 1505 O O . SER A 1 196 ? -3.359 -0.540 14.008 1.00 92.88 196 SER A O 1
ATOM 1507 N N . ARG A 1 197 ? -3.871 -1.285 11.949 1.00 93.06 197 ARG A N 1
ATOM 1508 C CA . ARG A 1 197 ? -5.030 -2.078 12.370 1.00 93.06 197 ARG A CA 1
ATOM 1509 C C . ARG A 1 197 ? -4.632 -3.181 13.350 1.00 93.06 197 ARG A C 1
ATOM 1511 O O . ARG A 1 197 ? -5.340 -3.382 14.334 1.00 93.06 197 ARG A O 1
ATOM 1518 N N . GLY A 1 198 ? -3.499 -3.845 13.122 1.00 92.88 198 GLY A N 1
ATOM 1519 C CA . GLY A 1 198 ? -2.936 -4.823 14.055 1.00 92.88 198 GLY A CA 1
ATOM 1520 C C . GLY A 1 198 ? -2.701 -4.227 15.446 1.00 92.88 198 GLY A C 1
ATOM 1521 O O . GLY A 1 198 ? -3.217 -4.752 16.431 1.00 92.88 198 GLY A O 1
ATOM 1522 N N . ARG A 1 199 ? -2.025 -3.071 15.519 1.00 93.31 199 ARG A N 1
ATOM 1523 C CA . ARG A 1 199 ? -1.781 -2.357 16.788 1.00 93.31 199 ARG A CA 1
ATOM 1524 C C . ARG A 1 199 ? -3.073 -1.945 17.498 1.00 93.31 199 ARG A C 1
ATOM 1526 O O . ARG A 1 199 ? -3.169 -2.073 18.715 1.00 93.31 199 ARG A O 1
ATOM 1533 N N . LEU A 1 200 ? -4.077 -1.471 16.756 1.00 93.25 200 LEU A N 1
ATOM 1534 C CA . LEU A 1 200 ? -5.376 -1.093 17.326 1.00 93.25 200 LEU A CA 1
ATOM 1535 C C . LEU A 1 200 ? -6.131 -2.297 17.899 1.00 93.25 200 LEU A C 1
ATOM 1537 O O . LEU A 1 200 ? -6.710 -2.195 18.981 1.00 93.25 200 LEU A O 1
ATOM 1541 N N . LEU A 1 201 ? -6.118 -3.435 17.202 1.00 92.81 201 LEU A N 1
ATOM 1542 C CA . LEU A 1 201 ? -6.744 -4.664 17.690 1.00 92.81 201 LEU A CA 1
ATOM 1543 C C . LEU A 1 201 ? -6.061 -5.166 18.964 1.00 92.81 201 LEU A C 1
ATOM 1545 O O . LEU A 1 201 ? -6.745 -5.519 19.922 1.00 92.81 201 LEU A O 1
ATOM 1549 N N . GLU A 1 202 ? -4.730 -5.148 19.007 1.00 91.50 202 GLU A N 1
ATOM 1550 C CA . GLU A 1 202 ? -3.965 -5.544 20.190 1.00 91.50 202 GLU A CA 1
ATOM 1551 C C . GLU A 1 202 ? -4.245 -4.630 21.393 1.00 91.50 202 GLU A C 1
ATOM 1553 O O . GLU A 1 202 ? -4.513 -5.118 22.498 1.00 91.50 202 GLU A O 1
ATOM 1558 N N .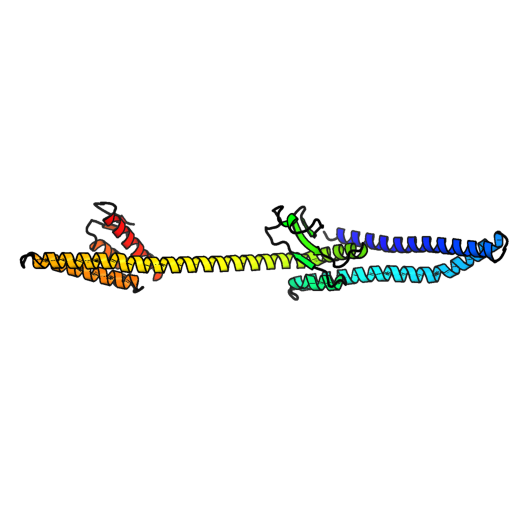 ALA A 1 203 ? -4.270 -3.312 21.173 1.00 88.56 203 ALA A N 1
ATOM 1559 C CA . ALA A 1 203 ? -4.637 -2.338 22.198 1.00 88.56 203 ALA A CA 1
ATOM 1560 C C . ALA A 1 203 ? -6.070 -2.570 22.705 1.00 88.56 203 ALA A C 1
ATOM 1562 O O . ALA A 1 203 ? -6.298 -2.637 23.912 1.00 88.56 203 ALA A O 1
ATOM 1563 N N . THR A 1 204 ? -7.022 -2.788 21.792 1.00 83.94 204 THR A N 1
ATOM 1564 C CA . THR A 1 204 ? -8.432 -3.043 22.128 1.00 83.94 204 THR A CA 1
ATOM 1565 C C . THR A 1 204 ? -8.597 -4.334 22.930 1.00 83.94 204 THR A C 1
ATOM 1567 O O . THR A 1 204 ? -9.308 -4.351 23.930 1.00 83.94 204 THR A O 1
ATOM 1570 N N . MET A 1 205 ? -7.921 -5.418 22.543 1.00 87.44 205 MET A N 1
ATOM 1571 C CA . MET A 1 205 ? -7.972 -6.694 23.271 1.00 87.44 205 MET A CA 1
ATOM 1572 C C . MET A 1 205 ? -7.330 -6.601 24.655 1.00 87.44 205 MET A C 1
ATOM 1574 O O . MET A 1 205 ? -7.741 -7.286 25.594 1.00 87.44 205 MET A O 1
ATOM 1578 N N . THR A 1 206 ? -6.299 -5.774 24.794 1.00 88.06 206 THR A N 1
ATOM 1579 C CA . THR A 1 206 ? -5.656 -5.522 26.084 1.00 88.06 206 THR A CA 1
ATOM 1580 C C . THR A 1 206 ? -6.577 -4.731 27.003 1.00 88.06 206 THR A C 1
ATOM 1582 O O . THR A 1 206 ? -6.784 -5.145 28.145 1.00 88.06 206 THR A O 1
ATOM 1585 N N . GLU A 1 207 ? -7.197 -3.665 26.494 1.00 81.31 207 GLU A N 1
ATOM 1586 C CA . GLU A 1 207 ? -8.134 -2.853 27.272 1.00 81.31 207 GLU A CA 1
ATOM 1587 C C . GLU A 1 207 ? -9.399 -3.637 27.625 1.00 81.31 207 GLU A C 1
ATOM 1589 O O . GLU A 1 207 ? -9.824 -3.615 28.775 1.00 81.31 207 GLU A O 1
ATOM 1594 N N . ARG A 1 208 ? -9.940 -4.437 26.698 1.00 82.75 208 ARG A N 1
ATOM 1595 C CA . ARG A 1 208 ? -11.070 -5.332 26.978 1.00 82.75 208 ARG A CA 1
ATOM 1596 C C . ARG A 1 208 ? -10.761 -6.292 28.128 1.00 82.75 208 ARG A C 1
ATOM 1598 O O . ARG A 1 208 ? -11.543 -6.375 29.065 1.00 82.75 208 ARG A O 1
ATOM 1605 N N . ARG A 1 209 ? -9.609 -6.971 28.104 1.00 78.38 209 ARG A N 1
ATOM 1606 C CA . ARG A 1 209 ? -9.204 -7.891 29.187 1.00 78.38 209 ARG A CA 1
ATOM 1607 C C . ARG A 1 209 ? -8.964 -7.179 30.514 1.00 78.38 209 ARG A C 1
ATOM 1609 O O . ARG A 1 209 ? -9.108 -7.789 31.571 1.00 78.38 209 ARG A O 1
ATOM 1616 N N . ARG A 1 210 ? -8.532 -5.918 30.473 1.00 76.69 210 ARG A N 1
ATOM 1617 C CA . ARG A 1 210 ? -8.397 -5.087 31.669 1.00 76.69 210 ARG A CA 1
ATOM 1618 C C . ARG A 1 210 ? -9.770 -4.719 32.223 1.00 76.69 210 ARG A C 1
ATOM 1620 O O . ARG A 1 210 ? -9.987 -4.952 33.401 1.00 76.69 210 ARG A O 1
ATOM 1627 N N . LEU A 1 211 ? -10.691 -4.245 31.385 1.00 71.69 211 LEU A N 1
ATOM 1628 C CA . LEU A 1 211 ? -12.069 -3.939 31.775 1.00 71.69 211 LEU A CA 1
ATOM 1629 C C . LEU A 1 211 ? -12.795 -5.172 32.318 1.00 71.69 211 LEU A C 1
ATOM 1631 O O . LEU A 1 211 ? -13.448 -5.077 33.348 1.00 71.69 211 LEU A O 1
ATOM 1635 N N . GLU A 1 212 ? -12.644 -6.333 31.678 1.00 73.31 212 GLU A N 1
ATOM 1636 C CA . GLU A 1 212 ? -13.201 -7.600 32.167 1.00 73.31 212 GLU A CA 1
ATOM 1637 C C . GLU A 1 212 ? -12.672 -7.937 33.572 1.00 73.31 212 GLU A C 1
ATOM 1639 O O . GLU A 1 212 ? -13.461 -8.300 34.441 1.00 73.31 212 GLU A O 1
ATOM 1644 N N . ARG A 1 213 ? -11.368 -7.755 33.835 1.00 73.88 213 ARG A N 1
ATOM 1645 C CA . ARG A 1 213 ? -10.779 -7.944 35.174 1.00 73.88 213 ARG A CA 1
ATOM 1646 C C . ARG A 1 213 ? -11.246 -6.900 36.182 1.00 73.88 213 ARG A C 1
ATOM 1648 O O . ARG A 1 213 ? -11.659 -7.272 37.272 1.00 73.88 213 ARG A O 1
ATOM 1655 N N . ASP A 1 214 ? -11.228 -5.621 35.823 1.00 66.00 214 ASP A N 1
ATOM 1656 C CA . ASP A 1 214 ? -11.638 -4.528 36.710 1.00 66.00 214 ASP A CA 1
ATOM 1657 C C . ASP A 1 214 ? -13.128 -4.656 37.082 1.00 66.00 214 ASP A C 1
ATOM 1659 O O . ASP A 1 214 ? -13.509 -4.441 38.235 1.00 66.00 214 ASP A O 1
ATOM 1663 N N . LEU A 1 215 ? -13.973 -5.076 36.132 1.00 65.81 215 LEU A N 1
ATOM 1664 C CA . LEU A 1 215 ? -15.385 -5.373 36.368 1.00 65.81 215 LEU A CA 1
ATOM 1665 C C . LEU A 1 215 ? -15.547 -6.618 37.251 1.00 65.81 215 LEU A C 1
ATOM 1667 O O . LEU A 1 215 ? -16.292 -6.576 38.231 1.00 65.81 215 LEU A O 1
ATOM 1671 N N . HIS A 1 216 ? -14.849 -7.712 36.930 1.00 68.38 216 HIS A N 1
ATOM 1672 C CA . HIS A 1 216 ? -14.930 -8.956 37.692 1.00 68.38 216 HIS A CA 1
ATOM 1673 C C . HIS A 1 216 ? -14.469 -8.750 39.140 1.00 68.38 216 HIS A C 1
ATOM 1675 O O . HIS A 1 216 ? -15.203 -9.068 40.070 1.00 68.38 216 HIS A O 1
ATOM 1681 N N . ASP A 1 217 ? -13.303 -8.153 39.355 1.00 66.81 217 ASP A N 1
ATOM 1682 C CA . ASP A 1 217 ? -12.724 -8.006 40.687 1.00 66.81 217 ASP A CA 1
ATOM 1683 C C . ASP A 1 217 ? -13.381 -6.859 41.464 1.00 66.81 217 ASP A C 1
ATOM 1685 O O . ASP A 1 217 ? -13.744 -7.022 42.627 1.00 66.81 217 ASP A O 1
ATOM 1689 N N . GLY A 1 218 ? -13.610 -5.707 40.830 1.00 61.44 218 GLY A N 1
ATOM 1690 C CA . GLY A 1 218 ? -14.125 -4.519 41.508 1.00 61.44 218 GLY A CA 1
ATOM 1691 C C . GLY A 1 218 ? -15.626 -4.567 41.794 1.00 61.44 218 GLY A C 1
ATOM 1692 O O . GLY A 1 218 ? -16.061 -4.235 42.903 1.00 61.44 218 GLY A O 1
ATOM 1693 N N . ALA A 1 219 ? -16.441 -4.969 40.813 1.00 62.31 219 ALA A N 1
ATOM 1694 C CA . ALA A 1 219 ? -17.892 -4.986 40.982 1.00 62.31 219 ALA A CA 1
ATOM 1695 C C . ALA A 1 219 ? -18.340 -6.192 41.817 1.00 62.31 219 ALA A C 1
ATOM 1697 O O . ALA A 1 219 ? -19.111 -6.017 42.763 1.00 62.31 219 ALA A O 1
ATOM 1698 N N . GLN A 1 220 ? -17.816 -7.397 41.553 1.00 63.28 220 GLN A N 1
ATOM 1699 C CA . GLN A 1 220 ? -18.250 -8.587 42.292 1.00 63.28 220 GLN A CA 1
ATOM 1700 C C . GLN A 1 220 ? -17.836 -8.534 43.764 1.00 63.28 220 GLN A C 1
ATOM 1702 O O . GLN A 1 220 ? -18.661 -8.839 44.623 1.00 63.28 220 GLN A O 1
ATOM 1707 N N . GLN A 1 221 ? -16.613 -8.098 44.095 1.00 62.56 221 GLN A N 1
ATOM 1708 C CA . GLN A 1 221 ? -16.187 -8.004 45.499 1.00 62.56 221 GLN A CA 1
ATOM 1709 C C . GLN A 1 221 ? -17.053 -7.022 46.292 1.00 62.56 221 GLN A C 1
ATOM 1711 O O . GLN A 1 221 ? -17.459 -7.320 47.417 1.00 62.56 221 GLN A O 1
ATOM 1716 N N . ARG A 1 222 ? -17.392 -5.868 45.701 1.00 60.66 222 ARG A N 1
ATOM 1717 C CA . ARG A 1 222 ? -18.271 -4.879 46.340 1.00 60.66 222 ARG A CA 1
ATOM 1718 C C . ARG A 1 222 ? -19.683 -5.406 46.543 1.00 60.66 222 ARG A C 1
ATOM 1720 O O . ARG A 1 222 ? -20.283 -5.125 47.584 1.00 60.66 222 ARG A O 1
ATOM 1727 N N . ILE A 1 223 ? -20.209 -6.167 45.587 1.00 67.38 223 ILE A N 1
ATOM 1728 C CA . ILE A 1 223 ? -21.557 -6.712 45.715 1.00 67.38 223 ILE A CA 1
ATOM 1729 C C . ILE A 1 223 ? -21.590 -7.862 46.729 1.00 67.38 223 ILE A C 1
ATOM 1731 O O . ILE A 1 223 ? -22.443 -7.866 47.612 1.00 67.38 223 ILE A O 1
ATOM 1735 N N . VAL A 1 224 ? -20.612 -8.769 46.698 1.00 66.44 224 VAL A N 1
ATOM 1736 C CA . VAL A 1 224 ? -20.468 -9.846 47.691 1.00 66.44 224 VAL A CA 1
ATOM 1737 C C . VAL A 1 224 ? -20.312 -9.277 49.108 1.00 66.44 224 VAL A C 1
ATOM 1739 O O . VAL A 1 224 ? -20.968 -9.746 50.040 1.00 66.44 224 VAL A O 1
ATOM 1742 N N . ALA A 1 225 ? -19.510 -8.223 49.281 1.00 64.88 225 ALA A N 1
ATOM 1743 C CA . ALA A 1 225 ? -19.351 -7.546 50.567 1.00 64.88 225 ALA A CA 1
ATOM 1744 C C . ALA A 1 225 ? -20.653 -6.882 51.049 1.00 64.88 225 ALA A C 1
ATOM 1746 O O . ALA A 1 225 ? -20.988 -6.959 52.233 1.00 64.88 225 ALA A O 1
ATOM 1747 N N . THR A 1 226 ? -21.408 -6.255 50.143 1.00 66.69 226 THR A N 1
ATOM 1748 C CA . THR A 1 226 ? -22.715 -5.659 50.463 1.00 66.69 226 THR A CA 1
ATOM 1749 C C . THR A 1 226 ? -23.737 -6.733 50.843 1.00 66.69 226 THR A C 1
ATOM 1751 O O . THR A 1 226 ? -24.402 -6.599 51.868 1.00 66.69 226 THR A O 1
ATOM 1754 N N . GLY A 1 227 ? -23.796 -7.843 50.102 1.00 67.81 227 GLY A N 1
ATOM 1755 C CA . GLY A 1 227 ? -24.659 -8.984 50.417 1.00 67.81 227 GLY A CA 1
ATOM 1756 C C . GLY A 1 227 ? -24.355 -9.602 51.787 1.00 67.81 227 GLY A C 1
ATOM 1757 O O . GLY A 1 227 ? -25.275 -9.911 52.543 1.00 67.81 227 GLY A O 1
ATOM 1758 N N . MET A 1 228 ? -23.075 -9.711 52.164 1.00 67.75 228 MET A N 1
ATOM 1759 C CA . MET A 1 228 ? -22.684 -10.158 53.509 1.00 67.75 228 MET A CA 1
ATOM 1760 C C . MET A 1 228 ? -23.128 -9.186 54.610 1.00 67.75 228 MET A C 1
ATOM 1762 O O . MET A 1 228 ? -23.620 -9.627 55.648 1.00 67.75 228 MET A O 1
ATOM 1766 N N . ARG A 1 229 ? -22.998 -7.870 54.394 1.00 64.38 229 ARG A N 1
ATOM 1767 C CA . ARG A 1 229 ? -23.466 -6.857 55.359 1.00 64.38 229 ARG A CA 1
ATOM 1768 C C . ARG A 1 229 ? -24.979 -6.902 55.557 1.00 64.38 229 ARG A C 1
ATOM 1770 O O . ARG A 1 229 ? -25.433 -6.786 56.691 1.00 64.38 229 ARG A O 1
ATOM 1777 N N . LEU A 1 230 ? -25.742 -7.106 54.483 1.00 69.38 230 LEU A N 1
ATOM 1778 C CA . LEU A 1 230 ? -27.197 -7.248 54.563 1.00 69.38 230 LEU A CA 1
ATOM 1779 C C . LEU A 1 230 ? -27.601 -8.510 55.331 1.00 69.38 230 LEU A C 1
ATOM 1781 O O . LEU A 1 230 ? -28.474 -8.428 56.189 1.00 69.38 230 LEU A O 1
ATOM 1785 N N . ARG A 1 231 ? -26.912 -9.641 55.120 1.00 69.31 231 ARG A N 1
ATOM 1786 C CA . ARG A 1 231 ? -27.121 -10.870 55.911 1.00 69.31 231 ARG A CA 1
ATOM 1787 C C . ARG A 1 231 ? -26.882 -10.665 57.406 1.00 69.31 231 ARG A C 1
ATOM 1789 O O . ARG A 1 231 ? -27.691 -11.098 58.216 1.00 69.31 231 ARG A O 1
ATOM 1796 N N . LEU A 1 232 ? -25.814 -9.957 57.771 1.00 70.06 232 LEU A N 1
ATOM 1797 C CA . LEU A 1 232 ? -25.512 -9.641 59.173 1.00 70.06 232 LEU A CA 1
ATOM 1798 C C . LEU A 1 232 ? -26.558 -8.716 59.815 1.00 70.06 232 LEU A C 1
ATOM 1800 O O . LEU A 1 232 ? -26.836 -8.835 61.006 1.00 70.06 232 LEU A O 1
ATOM 1804 N N . LEU A 1 233 ? -27.135 -7.785 59.049 1.00 68.75 233 LEU A N 1
ATOM 1805 C CA . LEU A 1 233 ? -28.261 -6.967 59.512 1.00 68.75 233 LEU A CA 1
ATOM 1806 C C . LEU A 1 233 ? -29.523 -7.813 59.701 1.00 68.75 233 LEU A C 1
ATOM 1808 O O . LEU A 1 233 ? -30.245 -7.634 60.677 1.00 68.75 233 LEU A O 1
ATOM 1812 N N . GLN A 1 234 ? -29.748 -8.761 58.796 1.00 69.00 234 GLN A N 1
ATOM 1813 C CA . GLN A 1 234 ? -30.889 -9.665 58.813 1.00 69.00 234 GLN A CA 1
ATOM 1814 C C . GLN A 1 234 ? -30.919 -10.563 60.057 1.00 69.00 234 GLN A C 1
ATOM 1816 O O . GLN A 1 234 ? -31.979 -10.751 60.645 1.00 69.00 234 GLN A O 1
ATOM 1821 N N . GLU A 1 235 ? -29.759 -11.046 60.511 1.00 72.25 235 GLU A N 1
ATOM 1822 C CA . GLU A 1 235 ? -29.624 -11.833 61.749 1.00 72.25 235 GLU A CA 1
ATOM 1823 C C . GLU A 1 235 ? -29.994 -11.049 63.023 1.00 72.25 235 GLU A C 1
ATOM 1825 O O . GLU A 1 235 ? -30.188 -11.645 64.081 1.00 72.25 235 GLU A O 1
ATOM 1830 N N . ARG A 1 236 ? -30.095 -9.716 62.942 1.00 72.62 236 ARG A N 1
ATOM 1831 C CA . ARG A 1 236 ? -30.364 -8.826 64.083 1.00 72.62 236 ARG A CA 1
ATOM 1832 C C . ARG A 1 236 ? -31.776 -8.231 64.087 1.00 72.62 236 ARG A C 1
ATOM 1834 O O . ARG A 1 236 ? -32.092 -7.496 65.021 1.00 72.62 236 ARG A O 1
ATOM 1841 N N . LEU A 1 237 ? -32.594 -8.518 63.074 1.00 73.81 237 LEU A N 1
ATOM 1842 C CA . LEU A 1 237 ? -33.943 -7.966 62.899 1.00 73.81 237 LEU A CA 1
ATOM 1843 C C . LEU A 1 237 ? -35.029 -8.941 63.369 1.00 73.81 237 LEU A C 1
ATOM 1845 O O . LEU A 1 237 ? -34.855 -10.160 63.326 1.00 73.81 237 LEU A O 1
ATOM 1849 N N . ALA A 1 238 ? -36.176 -8.407 63.799 1.00 73.94 238 ALA A N 1
ATOM 1850 C CA . ALA A 1 238 ? -37.339 -9.227 64.124 1.00 73.94 238 ALA A CA 1
ATOM 1851 C C . ALA A 1 238 ? -37.968 -9.819 62.837 1.00 73.94 238 ALA A C 1
ATOM 1853 O O . ALA A 1 238 ? -37.864 -9.211 61.770 1.00 73.94 238 ALA A O 1
ATOM 1854 N N . PRO A 1 239 ? -38.675 -10.969 62.898 1.00 68.56 239 PRO A N 1
ATOM 1855 C CA . PRO A 1 239 ? -39.167 -11.681 61.708 1.00 68.56 239 PRO A CA 1
ATOM 1856 C C . PRO A 1 239 ? -40.023 -10.838 60.750 1.00 68.56 239 PRO A C 1
ATOM 1858 O O . PRO A 1 239 ? -39.991 -11.062 59.544 1.00 68.56 239 PRO A O 1
ATOM 1861 N N . ALA A 1 240 ? -40.770 -9.863 61.277 1.00 67.12 240 ALA A N 1
ATOM 1862 C CA . ALA A 1 240 ? -41.607 -8.961 60.487 1.00 67.12 240 ALA A CA 1
ATOM 1863 C C . ALA A 1 240 ? -40.794 -7.913 59.698 1.00 67.12 240 ALA A C 1
ATOM 1865 O O . ALA A 1 240 ? -41.201 -7.518 58.612 1.00 67.12 240 ALA A O 1
ATOM 1866 N N . GLU A 1 241 ? -39.632 -7.502 60.210 1.00 66.19 241 GLU A N 1
ATOM 1867 C CA . GLU A 1 241 ? -38.747 -6.496 59.599 1.00 66.19 241 GLU A CA 1
ATOM 1868 C C . GLU A 1 241 ? -37.728 -7.142 58.639 1.00 66.19 241 GLU A C 1
ATOM 1870 O O . GLU A 1 241 ? -37.185 -6.495 57.746 1.00 66.19 241 GLU A O 1
ATOM 1875 N N . ALA A 1 242 ? -37.493 -8.452 58.771 1.00 68.62 242 ALA A N 1
ATOM 1876 C CA . ALA A 1 242 ? -36.588 -9.212 57.912 1.00 68.62 242 ALA A CA 1
ATOM 1877 C C . ALA A 1 242 ? -37.135 -9.458 56.488 1.00 68.62 242 ALA A C 1
ATOM 1879 O O . ALA A 1 242 ? -36.370 -9.858 55.607 1.00 68.62 242 ALA A O 1
ATOM 1880 N N . ALA A 1 243 ? -38.435 -9.244 56.245 1.00 70.06 243 ALA A N 1
ATOM 1881 C CA . ALA A 1 243 ? -39.077 -9.489 54.950 1.00 70.06 243 ALA A CA 1
ATOM 1882 C C . ALA A 1 243 ? -38.580 -8.536 53.844 1.00 70.06 243 ALA A C 1
ATOM 1884 O O . ALA A 1 243 ? -38.209 -9.003 52.768 1.00 70.06 243 ALA A O 1
ATOM 1885 N N . GLU A 1 244 ? -38.480 -7.230 54.119 1.00 66.25 244 GLU A N 1
ATOM 1886 C CA . GLU A 1 244 ? -37.924 -6.249 53.167 1.00 66.25 244 GLU A CA 1
ATOM 1887 C C . GLU A 1 244 ? -36.433 -6.489 52.904 1.00 66.25 244 GLU A C 1
ATOM 1889 O O . GLU A 1 244 ? -35.978 -6.432 51.763 1.00 66.25 244 GLU A O 1
ATOM 1894 N N . VAL A 1 245 ? -35.669 -6.847 53.942 1.00 70.19 245 VAL A N 1
ATOM 1895 C CA . VAL A 1 245 ? -34.244 -7.182 53.793 1.00 70.19 245 VAL A CA 1
ATOM 1896 C C . VAL A 1 245 ? -34.057 -8.460 52.969 1.00 70.19 245 VAL A C 1
ATOM 1898 O O . VAL A 1 245 ? -33.127 -8.540 52.171 1.00 70.19 245 VAL A O 1
ATOM 1901 N N . ASN A 1 246 ? -34.953 -9.446 53.101 1.00 69.62 246 ASN A N 1
ATOM 1902 C CA . ASN A 1 246 ? -34.946 -10.653 52.266 1.00 69.62 246 ASN A CA 1
ATOM 1903 C C . ASN A 1 246 ? -35.182 -10.328 50.788 1.00 69.62 246 ASN A C 1
ATOM 1905 O O . ASN A 1 246 ? -34.456 -10.845 49.939 1.00 69.62 246 ASN A O 1
ATOM 1909 N N . ALA A 1 247 ? -36.158 -9.468 50.491 1.00 68.38 247 ALA A N 1
ATOM 1910 C CA . ALA A 1 247 ? -36.440 -9.032 49.126 1.00 68.38 247 ALA A CA 1
ATOM 1911 C C . ALA A 1 247 ? -35.235 -8.294 48.517 1.00 68.38 247 ALA A C 1
ATOM 1913 O O . ALA A 1 247 ? -34.769 -8.669 47.444 1.00 68.38 247 ALA A O 1
ATOM 1914 N N . ALA A 1 248 ? -34.647 -7.345 49.253 1.00 65.88 248 ALA A N 1
ATOM 1915 C CA . ALA A 1 248 ? -33.471 -6.599 48.804 1.00 65.88 248 ALA A CA 1
ATOM 1916 C C . ALA A 1 248 ? -32.235 -7.493 48.583 1.00 65.88 248 ALA A C 1
ATOM 1918 O O . ALA A 1 248 ? -31.453 -7.267 47.661 1.00 65.88 248 ALA A O 1
ATOM 1919 N N . VAL A 1 249 ? -32.037 -8.527 49.412 1.00 71.12 249 VAL A N 1
ATOM 1920 C CA . VAL A 1 249 ? -30.945 -9.502 49.236 1.00 71.12 249 VAL A CA 1
ATOM 1921 C C . VAL A 1 249 ? -31.171 -10.387 48.010 1.00 71.12 249 VAL A C 1
ATOM 1923 O O . VAL A 1 249 ? -30.198 -10.701 47.323 1.00 71.12 249 VAL A O 1
ATOM 1926 N N . ALA A 1 250 ? -32.412 -10.796 47.733 1.00 68.94 250 ALA A N 1
ATOM 1927 C CA . ALA A 1 250 ? -32.749 -11.573 46.541 1.00 68.94 250 ALA A CA 1
ATOM 1928 C C . ALA A 1 250 ? -32.509 -10.757 45.260 1.00 68.94 250 ALA A C 1
ATOM 1930 O O . ALA A 1 250 ? -31.784 -11.209 44.379 1.00 68.94 250 ALA A O 1
ATOM 1931 N N . GLU A 1 251 ? -32.989 -9.515 45.226 1.00 65.81 251 GLU A N 1
ATOM 1932 C CA . GLU A 1 251 ? -32.823 -8.592 44.099 1.00 65.81 251 GLU A CA 1
ATOM 1933 C C . GLU A 1 251 ? -31.344 -8.273 43.807 1.00 65.81 251 GLU A C 1
ATOM 1935 O O . GLU A 1 251 ? -30.900 -8.275 42.655 1.00 65.81 251 GLU A O 1
ATOM 1940 N N . LEU A 1 252 ? -30.528 -8.087 44.852 1.00 69.75 252 LEU A N 1
ATOM 1941 C CA . LEU A 1 252 ? -29.075 -7.937 44.716 1.00 69.75 252 LEU A CA 1
ATOM 1942 C C . LEU A 1 252 ? -28.418 -9.172 44.096 1.00 69.75 252 LEU A C 1
ATOM 1944 O O . LEU A 1 252 ? -27.459 -9.044 43.336 1.00 69.75 252 LEU A O 1
ATOM 1948 N N . ARG A 1 253 ? -28.910 -10.364 44.438 1.00 67.06 253 ARG A N 1
ATOM 1949 C CA . ARG A 1 253 ? -28.392 -11.632 43.922 1.00 67.06 253 ARG A CA 1
ATOM 1950 C C . ARG A 1 253 ? -28.714 -11.792 42.440 1.00 67.06 253 ARG A C 1
ATOM 1952 O O . ARG A 1 253 ? -27.806 -12.071 41.661 1.00 67.06 253 ARG A O 1
ATOM 1959 N N . ASP A 1 254 ? -29.953 -11.507 42.061 1.00 64.25 254 ASP A N 1
ATOM 1960 C CA . ASP A 1 254 ? -30.405 -11.558 40.671 1.00 64.25 254 ASP A CA 1
ATOM 1961 C C . ASP A 1 254 ? -29.643 -10.540 39.809 1.00 64.25 254 ASP A C 1
ATOM 1963 O O . ASP A 1 254 ? -29.171 -10.868 38.721 1.00 64.25 254 ASP A O 1
ATOM 1967 N N . THR A 1 255 ? -29.390 -9.341 40.344 1.00 64.88 255 THR A N 1
ATOM 1968 C CA . THR A 1 255 ? -28.585 -8.305 39.675 1.00 64.88 255 THR A CA 1
ATOM 1969 C C . THR A 1 255 ? -27.128 -8.741 39.458 1.00 64.88 255 THR A C 1
ATOM 1971 O O . THR A 1 255 ? -26.532 -8.438 38.423 1.00 64.88 255 THR A O 1
ATOM 1974 N N . VAL A 1 256 ? -26.524 -9.477 40.400 1.00 66.19 256 VAL A N 1
ATOM 1975 C CA . VAL A 1 256 ? -25.173 -10.048 40.218 1.00 66.19 256 VAL A CA 1
ATOM 1976 C C . VAL A 1 256 ? -25.165 -11.083 39.110 1.00 66.19 256 VAL A C 1
ATOM 1978 O O . VAL A 1 256 ? -24.255 -11.073 38.283 1.00 66.19 256 VAL A O 1
ATOM 1981 N N . ASP A 1 257 ? -26.154 -11.971 39.091 1.00 60.81 257 ASP A N 1
ATOM 1982 C CA . ASP A 1 257 ? -26.242 -13.030 38.090 1.00 60.81 257 ASP A CA 1
ATOM 1983 C C . ASP A 1 257 ? -26.552 -12.461 36.692 1.00 60.81 257 ASP A C 1
ATOM 1985 O O . ASP A 1 257 ? -26.032 -12.954 35.688 1.00 60.81 257 ASP A O 1
ATOM 1989 N N . GLU A 1 258 ? -27.305 -11.361 36.605 1.00 64.44 258 GLU A N 1
ATOM 199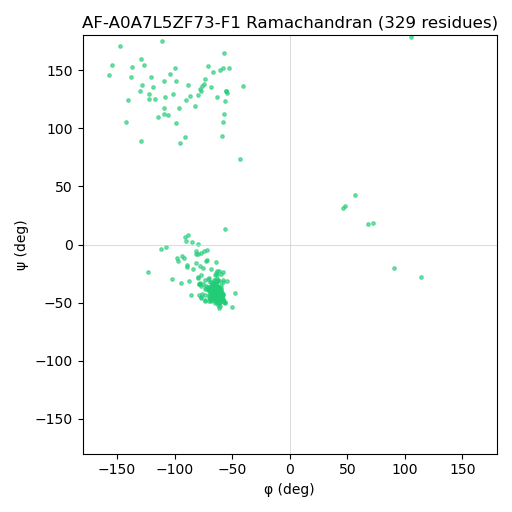0 C CA . GLU A 1 258 ? -27.475 -10.539 35.398 1.00 64.44 258 GLU A CA 1
ATOM 1991 C C . GLU A 1 258 ? -26.138 -9.949 34.913 1.00 64.44 258 GLU A C 1
ATOM 1993 O O . GLU A 1 258 ? -25.728 -10.180 33.773 1.00 64.44 258 GLU A O 1
ATOM 1998 N N . LEU A 1 259 ? -25.390 -9.270 35.794 1.00 64.00 259 LEU A N 1
ATOM 1999 C CA . LEU A 1 259 ? -24.068 -8.714 35.472 1.00 64.00 259 LEU A CA 1
ATOM 2000 C C . LEU A 1 259 ? -23.077 -9.799 35.032 1.00 64.00 259 LEU A C 1
ATOM 2002 O O . LEU A 1 259 ? -22.245 -9.572 34.153 1.00 64.00 259 LEU A O 1
ATOM 2006 N N . ARG A 1 260 ? -23.178 -10.999 35.612 1.00 60.78 260 ARG A N 1
ATOM 2007 C CA . ARG A 1 260 ? -22.334 -12.150 35.274 1.00 60.78 260 ARG A CA 1
ATOM 2008 C C . ARG A 1 260 ? -22.668 -12.730 33.902 1.00 60.78 260 ARG A C 1
ATOM 2010 O O . ARG A 1 260 ? -21.757 -13.147 33.189 1.00 60.78 260 ARG A O 1
ATOM 2017 N N . ARG A 1 261 ? -23.945 -12.739 33.511 1.00 60.78 261 ARG A N 1
ATOM 2018 C CA . ARG A 1 261 ? -24.374 -13.108 32.151 1.00 60.78 261 ARG A CA 1
ATOM 2019 C C . ARG A 1 261 ? -23.837 -12.108 31.127 1.00 60.78 261 ARG A C 1
ATOM 2021 O O . ARG A 1 261 ? -23.203 -12.527 30.159 1.00 60.78 261 ARG A O 1
ATOM 2028 N N . ILE A 1 262 ? -23.966 -10.812 31.410 1.00 57.78 262 ILE A N 1
ATOM 2029 C CA . ILE A 1 262 ? -23.475 -9.733 30.539 1.00 57.78 262 ILE A CA 1
ATOM 2030 C C . ILE A 1 262 ? -21.947 -9.794 30.374 1.00 57.78 262 ILE A C 1
ATOM 2032 O O . ILE A 1 262 ? -21.449 -9.750 29.250 1.00 57.78 262 ILE A O 1
ATOM 2036 N N . ALA A 1 263 ? -21.192 -9.974 31.463 1.00 55.06 263 ALA A N 1
ATOM 2037 C CA . ALA A 1 263 ? -19.728 -10.081 31.423 1.00 55.06 263 ALA A CA 1
ATOM 2038 C C . ALA A 1 263 ? -19.224 -11.302 30.625 1.00 55.06 263 ALA A C 1
ATOM 2040 O O . ALA A 1 263 ? -18.130 -11.264 30.066 1.00 55.06 263 ALA A O 1
ATOM 2041 N N . ASN A 1 264 ? -20.032 -12.363 30.531 1.00 55.88 264 ASN A N 1
ATOM 2042 C CA . ASN A 1 264 ? -19.727 -13.567 29.754 1.00 55.88 264 ASN A CA 1
ATOM 2043 C C . ASN A 1 264 ? -20.235 -13.506 28.300 1.00 55.88 264 ASN A C 1
ATOM 2045 O O . ASN A 1 264 ? -20.155 -14.503 27.585 1.00 55.88 264 ASN A O 1
ATOM 2049 N N . GLY A 1 265 ? -20.760 -12.361 27.849 1.00 54.97 265 GLY A N 1
ATOM 2050 C CA . GLY A 1 265 ? -21.286 -12.198 26.492 1.00 54.97 265 GLY A CA 1
ATOM 2051 C C . GLY A 1 265 ? -22.619 -12.911 26.249 1.00 54.97 265 GLY A C 1
ATOM 2052 O O . GLY A 1 265 ? -22.976 -13.155 25.098 1.00 54.97 265 GLY A O 1
ATOM 2053 N N . ILE A 1 266 ? -23.348 -13.257 27.312 1.00 56.47 266 ILE A N 1
ATOM 2054 C CA . ILE A 1 266 ? -24.687 -13.841 27.227 1.00 56.47 266 ILE A CA 1
ATOM 2055 C C . ILE A 1 266 ? -25.695 -12.692 27.143 1.00 56.47 266 ILE A C 1
ATOM 2057 O O . ILE A 1 266 ? -25.668 -11.770 27.961 1.00 56.47 266 ILE A O 1
ATOM 2061 N N . ARG A 1 267 ? -26.573 -12.748 26.137 1.00 58.06 267 ARG A N 1
ATOM 2062 C CA . ARG A 1 267 ? -27.642 -11.769 25.904 1.00 58.06 267 ARG A CA 1
ATOM 2063 C C . ARG A 1 267 ? -28.514 -11.613 27.171 1.00 58.06 267 ARG A C 1
ATOM 2065 O O . ARG A 1 267 ? -28.936 -12.636 27.713 1.00 58.06 267 ARG A O 1
ATOM 2072 N N . PRO A 1 268 ? -28.782 -10.379 27.649 1.00 62.34 268 PRO A N 1
ATOM 2073 C CA . PRO A 1 268 ? -29.742 -10.128 28.726 1.00 62.34 268 PRO A CA 1
ATOM 2074 C C . PRO A 1 268 ? -31.109 -10.717 28.372 1.00 62.34 268 PRO A C 1
ATOM 2076 O O . PRO A 1 268 ? -31.601 -10.475 27.270 1.00 62.34 268 PRO A O 1
ATOM 2079 N N . ALA A 1 269 ? -31.730 -11.456 29.292 1.00 67.12 269 ALA A N 1
ATOM 2080 C CA . ALA A 1 269 ? -33.019 -12.111 29.032 1.00 67.12 269 ALA A CA 1
ATOM 2081 C C . ALA A 1 269 ? -34.144 -11.094 28.764 1.00 67.12 269 ALA A C 1
ATOM 2083 O O . ALA A 1 269 ? -35.097 -11.380 28.051 1.00 67.12 269 ALA A O 1
ATOM 2084 N N . GLN A 1 270 ? -34.009 -9.863 29.269 1.00 68.56 270 GLN A N 1
ATOM 2085 C CA . GLN A 1 270 ? -34.968 -8.780 29.033 1.00 68.56 270 GLN A CA 1
ATOM 2086 C C . GLN A 1 270 ? -35.064 -8.390 27.553 1.00 68.56 270 GLN A C 1
ATOM 2088 O O . GLN A 1 270 ? -36.071 -7.831 27.136 1.00 68.56 270 GLN A O 1
ATOM 2093 N N . LEU A 1 271 ? -34.030 -8.681 26.754 1.00 73.81 271 LEU A N 1
ATOM 2094 C CA . LEU A 1 271 ? -34.030 -8.421 25.317 1.00 73.81 271 LEU A CA 1
ATOM 2095 C C . LEU A 1 271 ? -34.758 -9.505 24.507 1.00 73.81 271 LEU A C 1
ATOM 2097 O O . LEU A 1 271 ? -34.914 -9.319 23.299 1.00 73.81 271 LEU A O 1
ATOM 2101 N N . ASP A 1 272 ? -35.209 -10.608 25.115 1.00 76.25 272 ASP A N 1
ATOM 2102 C CA . ASP A 1 272 ? -35.918 -11.692 24.415 1.00 76.25 272 ASP A CA 1
ATOM 2103 C C . ASP A 1 272 ? -37.201 -11.210 23.734 1.00 76.25 272 ASP A C 1
ATOM 2105 O O . ASP A 1 272 ? -37.428 -11.550 22.573 1.00 76.25 272 ASP A O 1
ATOM 2109 N N . ASP A 1 273 ? -37.924 -10.293 24.376 1.00 78.06 273 ASP A N 1
ATOM 2110 C CA . ASP A 1 273 ? -39.129 -9.662 23.827 1.00 78.06 273 ASP A CA 1
ATOM 2111 C C . ASP A 1 273 ? -38.837 -8.367 23.033 1.00 78.06 273 ASP A C 1
ATOM 2113 O O . ASP A 1 273 ? -39.749 -7.704 22.539 1.00 78.06 273 ASP A O 1
ATOM 2117 N N . GLY A 1 274 ? -37.560 -7.995 22.873 1.00 80.81 274 GLY A N 1
ATOM 2118 C CA . GLY A 1 274 ? -37.110 -6.812 22.129 1.00 80.81 274 GLY A CA 1
ATOM 2119 C C . GLY A 1 274 ? -36.644 -5.640 23.005 1.00 80.81 274 GLY A C 1
ATOM 2120 O O . GLY A 1 274 ? -36.651 -5.697 24.231 1.00 80.81 274 GLY A O 1
ATOM 2121 N N . LEU A 1 275 ? -36.196 -4.548 22.367 1.00 83.75 275 LEU A N 1
ATOM 2122 C CA . LEU A 1 275 ? -35.583 -3.402 23.061 1.00 83.75 275 LEU A CA 1
ATOM 2123 C C . LEU A 1 275 ? -36.582 -2.582 23.884 1.00 83.75 275 LEU A C 1
ATOM 2125 O O . LEU A 1 275 ? -36.265 -2.198 25.005 1.00 83.75 275 LEU A O 1
ATOM 2129 N N . ALA A 1 276 ? -37.769 -2.301 23.343 1.00 83.38 276 ALA A N 1
ATOM 2130 C CA . ALA A 1 276 ? -38.755 -1.469 24.032 1.00 83.38 276 ALA A CA 1
ATOM 2131 C C . ALA A 1 276 ? -39.256 -2.115 25.343 1.00 83.38 276 ALA A C 1
ATOM 2133 O O . ALA A 1 276 ? -39.209 -1.440 26.373 1.00 83.38 276 ALA A O 1
ATOM 2134 N N . PRO A 1 277 ? -39.619 -3.417 25.379 1.00 82.00 277 PRO A N 1
ATOM 2135 C CA . PRO A 1 277 ? -39.929 -4.102 26.636 1.00 82.00 277 PRO A CA 1
ATOM 2136 C C . PRO A 1 277 ? -38.746 -4.126 27.611 1.00 82.00 277 PRO A C 1
ATOM 2138 O O . PRO A 1 277 ? -38.935 -3.900 28.806 1.00 82.00 277 PRO A O 1
ATOM 2141 N N . ALA A 1 278 ? -37.521 -4.323 27.107 1.00 80.94 278 ALA A N 1
ATOM 2142 C CA . ALA A 1 278 ? -36.314 -4.314 27.932 1.00 80.94 278 ALA A CA 1
ATOM 2143 C C . ALA A 1 278 ? -36.079 -2.955 28.614 1.00 80.94 278 ALA A C 1
ATOM 2145 O O . ALA A 1 278 ? -35.764 -2.901 29.802 1.00 80.94 278 ALA A O 1
ATOM 2146 N N . LEU A 1 279 ? -36.249 -1.852 27.879 1.00 82.19 279 LEU A N 1
ATOM 2147 C CA . LEU A 1 279 ? -36.103 -0.495 28.412 1.00 82.19 279 LEU A CA 1
ATOM 2148 C C . LEU A 1 279 ? -37.239 -0.126 29.372 1.00 82.19 279 LEU A C 1
ATOM 2150 O O . LEU A 1 279 ? -36.975 0.511 30.388 1.00 82.19 279 LEU A O 1
ATOM 2154 N N . ALA A 1 280 ? -38.471 -0.572 29.110 1.00 80.56 280 ALA A N 1
ATOM 2155 C CA . ALA A 1 280 ? -39.600 -0.382 30.020 1.00 80.56 280 ALA A CA 1
ATOM 2156 C C . ALA A 1 280 ? -39.388 -1.111 31.360 1.00 80.56 280 ALA A C 1
ATOM 2158 O O . ALA A 1 280 ? -39.660 -0.556 32.425 1.00 80.56 280 ALA A O 1
ATOM 2159 N N . ALA A 1 281 ? -38.832 -2.326 31.329 1.00 76.56 281 ALA A N 1
ATOM 2160 C CA . ALA A 1 281 ? -38.435 -3.035 32.544 1.00 76.56 281 ALA A CA 1
ATOM 2161 C C . ALA A 1 281 ? -37.341 -2.270 33.314 1.00 76.56 281 ALA A C 1
ATOM 2163 O O . ALA A 1 281 ? -37.395 -2.166 34.540 1.00 76.56 281 ALA A O 1
ATOM 2164 N N . LEU A 1 282 ? -36.384 -1.675 32.595 1.00 74.12 282 LEU A N 1
ATOM 2165 C CA . LEU A 1 282 ? -35.307 -0.872 33.180 1.00 74.12 282 LEU A CA 1
ATOM 2166 C C . LEU A 1 282 ? -35.823 0.438 33.802 1.00 74.12 282 LEU A C 1
ATOM 2168 O O . LEU A 1 282 ? -35.347 0.852 34.859 1.00 74.12 282 LEU A O 1
ATOM 2172 N N . GLN A 1 283 ? -36.835 1.056 33.185 1.00 79.50 283 GLN A N 1
ATOM 2173 C CA . GLN A 1 283 ? -37.565 2.209 33.715 1.00 79.50 283 GLN A CA 1
ATOM 2174 C C . GLN A 1 283 ? -38.265 1.865 35.033 1.00 79.50 283 GLN A C 1
ATOM 2176 O O . GLN A 1 283 ? -38.141 2.603 36.008 1.00 79.50 283 GLN A O 1
ATOM 2181 N N . ALA A 1 284 ? -38.979 0.736 35.067 1.00 73.44 284 ALA A N 1
ATOM 2182 C CA . ALA A 1 284 ? -39.746 0.296 36.230 1.00 73.44 284 ALA A CA 1
ATOM 2183 C C . ALA A 1 284 ? -38.858 -0.045 37.437 1.00 73.44 284 ALA A C 1
ATOM 2185 O O . ALA A 1 284 ? -39.278 0.139 38.577 1.00 73.44 284 ALA A O 1
ATOM 2186 N N . ALA A 1 285 ? -37.630 -0.507 37.191 1.00 68.12 285 ALA A N 1
ATOM 2187 C CA . ALA A 1 285 ? -36.648 -0.815 38.228 1.00 68.12 285 ALA A CA 1
ATOM 2188 C C . ALA A 1 285 ? -35.912 0.424 38.783 1.00 68.12 285 ALA A C 1
ATOM 2190 O O . ALA A 1 285 ? -35.156 0.314 39.750 1.00 68.12 285 ALA A O 1
ATOM 2191 N N . CYS A 1 286 ? -36.083 1.612 38.188 1.00 69.56 286 CYS A N 1
ATOM 2192 C CA . CYS 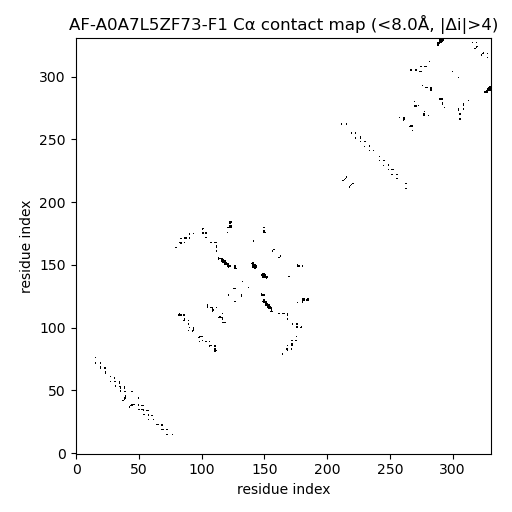A 1 286 ? -35.395 2.812 38.658 1.00 69.56 286 CYS A CA 1
ATOM 2193 C C . CYS A 1 286 ? -36.032 3.382 39.944 1.00 69.56 286 CYS A C 1
ATOM 2195 O O . CYS A 1 286 ? -37.247 3.546 40.019 1.00 69.56 286 CYS A O 1
ATOM 2197 N N . PRO A 1 287 ? -35.223 3.786 40.945 1.00 69.81 287 PRO A N 1
ATOM 2198 C CA . PRO A 1 287 ? -35.722 4.297 42.228 1.00 69.81 287 PRO A CA 1
ATOM 2199 C C . PRO A 1 287 ? -36.240 5.745 42.168 1.00 69.81 287 PRO A C 1
ATOM 2201 O O . PRO A 1 287 ? -36.779 6.252 43.151 1.00 69.81 287 PRO A O 1
ATOM 2204 N N . ILE A 1 288 ? -36.056 6.431 41.038 1.00 71.31 288 ILE A N 1
ATOM 2205 C CA . ILE A 1 288 ? -36.552 7.788 40.781 1.00 71.31 288 ILE A CA 1
ATOM 2206 C C . ILE A 1 288 ? -37.360 7.792 39.480 1.00 71.31 288 ILE A C 1
ATOM 2208 O O . ILE A 1 288 ? -37.093 6.958 38.617 1.00 71.31 288 ILE A O 1
ATOM 2212 N N . PRO A 1 289 ? -38.308 8.729 39.295 1.00 80.88 289 PRO A N 1
ATOM 2213 C CA . PRO A 1 289 ? -39.071 8.821 38.057 1.00 80.88 289 PRO A CA 1
ATOM 2214 C C . PRO A 1 289 ? -38.143 8.977 36.844 1.00 80.88 289 PRO A C 1
ATOM 2216 O O . PRO A 1 289 ? -37.348 9.921 36.785 1.00 80.88 289 PRO A O 1
ATOM 2219 N N . VAL A 1 290 ? -38.265 8.065 35.882 1.00 81.44 290 VAL A N 1
ATOM 2220 C CA . VAL A 1 290 ? -37.562 8.104 34.595 1.00 81.44 290 VAL A CA 1
ATOM 2221 C C . VAL A 1 290 ? -38.612 8.220 33.498 1.00 81.44 290 VAL A C 1
ATOM 2223 O O . VAL A 1 290 ? -39.512 7.388 33.451 1.00 81.44 290 VAL A O 1
ATOM 2226 N N . ASP A 1 291 ? -38.508 9.232 32.641 1.00 83.94 291 ASP A N 1
ATOM 2227 C CA . ASP A 1 291 ? -39.269 9.322 31.390 1.00 83.94 291 ASP A CA 1
ATOM 2228 C C . ASP A 1 291 ? -38.395 8.790 30.254 1.00 83.94 291 ASP A C 1
ATOM 2230 O O . ASP A 1 291 ? -37.320 9.334 29.989 1.00 83.94 291 ASP A O 1
ATOM 2234 N N . LEU A 1 292 ? -38.845 7.708 29.621 1.00 81.25 292 LEU A N 1
ATOM 2235 C CA . LEU A 1 292 ? -38.211 7.109 28.452 1.00 81.25 292 LEU A CA 1
ATOM 2236 C C . LEU A 1 292 ? -39.152 7.260 27.260 1.00 81.25 292 LEU A C 1
ATOM 2238 O O . LEU A 1 292 ? -40.196 6.611 27.212 1.00 81.25 292 LEU A O 1
ATOM 2242 N N . ASP A 1 293 ? -38.779 8.111 26.308 1.00 81.38 293 ASP A N 1
ATOM 2243 C CA . ASP A 1 293 ? -39.482 8.235 25.033 1.00 81.38 293 ASP A CA 1
ATOM 2244 C C . ASP A 1 293 ? -38.851 7.274 24.024 1.00 81.38 293 ASP A C 1
ATOM 2246 O O . ASP A 1 293 ? -37.846 7.565 23.376 1.00 81.38 293 ASP A O 1
ATOM 2250 N N . VAL A 1 294 ? -39.409 6.067 23.947 1.00 73.56 294 VAL A N 1
ATOM 2251 C CA . VAL A 1 294 ? -38.998 5.064 22.964 1.00 73.56 294 VAL A CA 1
ATOM 2252 C C . VAL A 1 294 ? -39.951 5.175 21.780 1.00 73.56 294 VAL A C 1
ATOM 2254 O O . VAL A 1 294 ? -40.976 4.497 21.729 1.00 73.56 294 VAL A O 1
ATOM 2257 N N . ALA A 1 295 ? -39.623 6.060 20.837 1.00 71.69 295 ALA A N 1
ATOM 2258 C CA . ALA A 1 295 ? -40.327 6.144 19.560 1.00 71.69 295 ALA A CA 1
ATOM 2259 C C . ALA A 1 295 ? -40.282 4.794 18.812 1.00 71.69 295 ALA A C 1
ATOM 2261 O O . ALA A 1 295 ? -39.457 3.934 19.125 1.00 71.69 295 ALA A O 1
ATOM 2262 N N . ASP A 1 296 ? -41.132 4.619 17.792 1.00 70.94 296 ASP A N 1
ATOM 2263 C CA . ASP A 1 296 ? -41.105 3.443 16.908 1.00 70.94 296 ASP A CA 1
ATOM 2264 C C . ASP A 1 296 ? -39.729 3.330 16.225 1.00 70.94 296 ASP A C 1
ATOM 2266 O O . ASP A 1 296 ? -39.437 3.966 15.206 1.00 70.94 296 ASP A O 1
ATOM 2270 N N . LEU A 1 297 ? -38.840 2.552 16.841 1.00 69.50 297 LEU A N 1
ATOM 2271 C CA . LEU A 1 297 ? -37.494 2.321 16.351 1.00 69.50 297 LEU A CA 1
ATOM 2272 C C . LEU A 1 297 ? -37.563 1.299 15.211 1.00 69.50 297 LEU A C 1
ATOM 2274 O O . LEU A 1 297 ? -38.213 0.261 15.354 1.00 69.50 297 LEU A O 1
ATOM 2278 N N . PRO A 1 298 ? -36.872 1.544 14.084 1.00 74.38 298 PRO A N 1
ATOM 2279 C CA . PRO A 1 298 ? -36.791 0.558 13.020 1.00 74.38 298 PRO A CA 1
ATOM 2280 C C . PRO A 1 298 ? -36.132 -0.720 13.543 1.00 74.38 2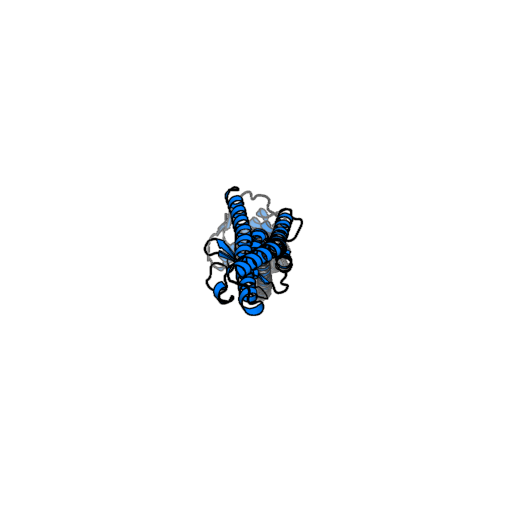98 PRO A C 1
ATOM 2282 O O . PRO A 1 298 ? -35.264 -0.671 14.418 1.00 74.38 298 PRO A O 1
ATOM 2285 N N . GLU A 1 299 ? -36.510 -1.861 12.973 1.00 74.19 299 GLU A N 1
ATOM 2286 C CA . GLU A 1 299 ? -35.916 -3.147 13.323 1.00 74.19 299 GLU A CA 1
ATOM 2287 C C . GLU A 1 299 ? -34.395 -3.089 13.090 1.00 74.19 299 GLU A C 1
ATOM 2289 O O . GLU A 1 299 ? -33.902 -2.918 11.971 1.00 74.19 299 GLU A O 1
ATOM 2294 N N . VAL A 1 300 ? -33.634 -3.145 14.182 1.00 75.94 300 VAL A N 1
ATOM 2295 C CA . VAL A 1 300 ? -32.175 -3.042 14.180 1.00 75.94 300 VAL A CA 1
ATOM 2296 C C . VAL A 1 300 ? -31.563 -4.396 14.509 1.00 75.94 300 VAL A C 1
ATOM 2298 O O . VAL A 1 300 ? -32.061 -5.138 15.351 1.00 75.94 300 VAL A O 1
ATOM 2301 N N . GLY A 1 301 ? -30.461 -4.725 13.829 1.00 78.25 301 GLY A N 1
ATOM 2302 C CA . GLY A 1 301 ? -29.758 -5.990 14.043 1.00 78.25 301 GLY A CA 1
ATOM 2303 C C . GLY A 1 301 ? -29.297 -6.173 15.493 1.00 78.25 301 GLY A C 1
ATOM 2304 O O . GLY A 1 301 ? -28.979 -5.206 16.183 1.00 78.25 301 GLY A O 1
ATOM 2305 N N . GLU A 1 302 ? -29.195 -7.430 15.919 1.00 74.00 302 GLU A N 1
ATOM 2306 C CA . GLU A 1 302 ? -29.011 -7.864 17.313 1.00 74.00 302 GLU A CA 1
ATOM 2307 C C . GLU A 1 302 ? -27.904 -7.122 18.086 1.00 74.00 302 GLU A C 1
ATOM 2309 O O . GLU A 1 302 ? -28.101 -6.704 19.227 1.00 74.00 302 GLU A O 1
ATOM 2314 N N . VAL A 1 303 ? -26.761 -6.871 17.439 1.00 72.19 303 VAL A N 1
ATOM 2315 C CA . VAL A 1 303 ? -25.630 -6.137 18.036 1.00 72.19 303 VAL A CA 1
ATOM 2316 C C . VAL A 1 303 ? -26.014 -4.700 18.406 1.00 72.19 303 VAL A C 1
ATOM 2318 O O . VAL A 1 303 ? -25.614 -4.202 19.459 1.00 72.19 303 VAL A O 1
ATOM 2321 N N . ARG A 1 304 ? -26.795 -4.017 17.561 1.00 80.56 304 ARG A N 1
ATOM 2322 C CA . ARG A 1 304 ? -27.231 -2.632 17.803 1.00 80.56 304 ARG A CA 1
ATOM 2323 C C . ARG A 1 304 ? -28.252 -2.570 18.932 1.00 80.56 304 ARG A C 1
ATOM 2325 O O . ARG A 1 304 ? -28.152 -1.679 19.767 1.00 80.56 304 ARG A O 1
ATOM 2332 N N . THR A 1 305 ? -29.158 -3.541 18.994 1.00 82.38 305 THR A N 1
ATOM 2333 C CA . THR A 1 305 ? -30.158 -3.684 20.060 1.00 82.38 305 THR A CA 1
ATOM 2334 C C . THR A 1 305 ? -29.492 -3.861 21.424 1.00 82.38 305 THR A C 1
ATOM 2336 O O . THR A 1 305 ? -29.786 -3.118 22.358 1.00 82.38 305 THR A O 1
ATOM 2339 N N . LEU A 1 306 ? -28.524 -4.779 21.523 1.00 76.75 306 LEU A N 1
ATOM 2340 C CA . LEU A 1 306 ? -27.744 -4.987 22.745 1.00 76.75 306 LEU A CA 1
ATOM 2341 C C . LEU A 1 306 ? -26.944 -3.737 23.135 1.00 76.75 306 LEU A C 1
ATOM 2343 O O . LEU A 1 306 ? -26.921 -3.353 24.302 1.00 76.75 306 LEU A O 1
ATOM 2347 N N . THR A 1 307 ? -26.304 -3.088 22.158 1.00 78.44 307 THR A N 1
ATOM 2348 C CA . THR A 1 307 ? -25.509 -1.876 22.403 1.00 78.44 307 THR A CA 1
ATOM 2349 C C . THR A 1 307 ? -26.379 -0.741 22.938 1.00 78.44 307 THR A C 1
ATOM 2351 O O . THR A 1 307 ? -25.998 -0.107 23.914 1.00 78.44 307 THR A O 1
ATOM 2354 N N . ALA A 1 308 ? -27.551 -0.504 22.340 1.00 83.38 308 ALA A N 1
ATOM 2355 C CA . ALA A 1 308 ? -28.483 0.530 22.783 1.00 83.38 308 ALA A CA 1
ATOM 2356 C C . ALA A 1 308 ? -28.957 0.284 24.223 1.00 83.38 308 ALA A C 1
ATOM 2358 O O . ALA A 1 308 ? -28.891 1.191 25.050 1.00 83.38 308 ALA A O 1
ATOM 2359 N N . TYR A 1 309 ? -29.347 -0.955 24.539 1.00 80.69 309 TYR A N 1
ATOM 2360 C CA . TYR A 1 309 ? -29.746 -1.347 25.891 1.00 80.69 309 TYR A CA 1
ATOM 2361 C C . TYR A 1 309 ? -28.642 -1.076 26.921 1.00 80.69 309 TYR A C 1
ATOM 2363 O O . TYR A 1 309 ? -28.885 -0.424 27.937 1.00 80.69 309 TYR A O 1
ATOM 2371 N N . LEU A 1 310 ? -27.409 -1.516 26.639 1.00 74.88 310 LEU A N 1
ATOM 2372 C CA . LEU A 1 310 ? -26.280 -1.312 27.548 1.00 74.88 310 LEU A CA 1
ATOM 2373 C C . LEU A 1 310 ? -25.970 0.175 27.748 1.00 74.88 310 LEU A C 1
ATOM 2375 O O . LEU A 1 310 ? -25.747 0.604 28.878 1.00 74.88 310 LEU A O 1
ATOM 2379 N N . LEU A 1 311 ? -26.007 0.967 26.677 1.00 80.12 311 LEU A N 1
ATOM 2380 C CA . LEU A 1 311 ? -25.712 2.398 26.722 1.00 80.12 311 LEU A CA 1
ATOM 2381 C C . LEU A 1 311 ? -26.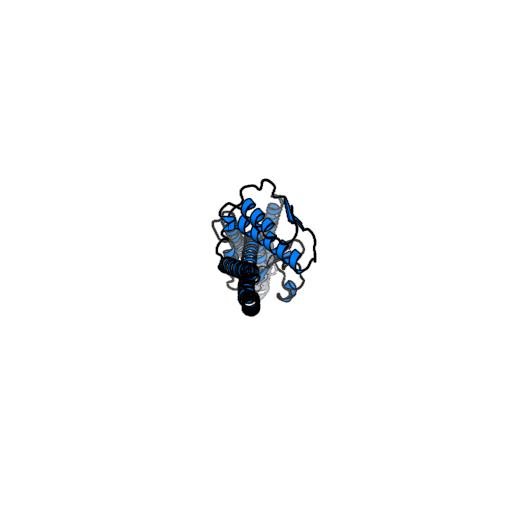729 3.157 27.587 1.00 80.12 311 LEU A C 1
ATOM 2383 O O . LEU A 1 311 ? -26.329 3.951 28.438 1.00 80.12 311 LEU A O 1
ATOM 2387 N N . VAL A 1 312 ? -28.025 2.860 27.437 1.00 79.75 312 VAL A N 1
ATOM 2388 C CA . VAL A 1 312 ? -29.086 3.445 28.274 1.00 79.75 312 VAL A CA 1
ATOM 2389 C C . VAL A 1 312 ? -28.953 2.987 29.729 1.00 79.75 312 VAL A C 1
ATOM 2391 O O . VAL A 1 312 ? -29.028 3.813 30.638 1.00 79.75 312 VAL A O 1
ATOM 2394 N N . SER A 1 313 ? -28.686 1.697 29.961 1.00 74.56 313 SER A N 1
ATOM 2395 C CA . SER A 1 313 ? -28.518 1.154 31.316 1.00 74.56 313 SER A CA 1
ATOM 2396 C C . SER A 1 313 ? -27.362 1.817 32.077 1.00 74.56 313 SER A C 1
ATOM 2398 O O . SER A 1 313 ? -27.518 2.209 33.234 1.00 74.56 313 SER A O 1
ATOM 2400 N N . GLU A 1 314 ? -26.228 2.032 31.409 1.00 73.62 314 GLU A N 1
ATOM 2401 C CA . GLU A 1 314 ? -25.044 2.653 32.000 1.00 73.62 314 GLU A CA 1
ATOM 2402 C C . GLU A 1 314 ? -25.240 4.159 32.211 1.00 73.62 314 GLU A C 1
ATOM 2404 O O . GLU A 1 314 ? -24.824 4.705 33.235 1.00 73.62 314 GLU A O 1
ATOM 2409 N N . ALA A 1 315 ? -25.918 4.841 31.283 1.00 75.44 315 ALA A N 1
ATOM 2410 C CA . ALA A 1 315 ? -26.275 6.247 31.442 1.00 75.44 315 ALA A CA 1
ATOM 2411 C C . ALA A 1 315 ? -27.174 6.462 32.672 1.00 75.44 315 ALA A C 1
ATOM 2413 O O . ALA A 1 315 ? -26.893 7.339 33.493 1.00 75.44 315 ALA A O 1
ATOM 2414 N N . LEU A 1 316 ? -28.201 5.623 32.847 1.00 71.62 316 LEU A N 1
ATOM 2415 C CA . LEU A 1 316 ? -29.083 5.659 34.016 1.00 71.62 316 LEU A CA 1
ATOM 2416 C C . LEU A 1 316 ? -28.321 5.332 35.306 1.00 71.62 316 LEU A C 1
ATOM 2418 O O . LEU A 1 316 ? -28.444 6.056 36.295 1.00 71.62 316 LEU A O 1
ATOM 2422 N N . ALA A 1 317 ? -27.467 4.305 35.293 1.00 64.88 317 ALA A N 1
ATOM 2423 C CA . ALA A 1 317 ? -26.647 3.943 36.447 1.00 64.88 317 ALA A CA 1
ATOM 2424 C C . ALA A 1 317 ? -25.694 5.075 36.867 1.00 64.88 317 ALA A C 1
ATOM 2426 O O . ALA A 1 317 ? -25.547 5.352 38.061 1.00 64.88 317 ALA A O 1
ATOM 2427 N N . ASN A 1 318 ? -25.060 5.751 35.907 1.00 69.81 318 ASN A N 1
ATOM 2428 C CA . ASN A 1 318 ? -24.179 6.884 36.181 1.00 69.81 318 ASN A CA 1
ATOM 2429 C C . ASN A 1 318 ? -24.949 8.096 36.702 1.00 69.81 318 ASN A C 1
ATOM 2431 O O . ASN A 1 318 ? -24.505 8.731 37.660 1.00 69.81 318 ASN A O 1
ATOM 2435 N N . ALA A 1 319 ? -26.125 8.382 36.145 1.00 72.94 319 ALA A N 1
ATOM 2436 C CA . ALA A 1 319 ? -26.977 9.456 36.637 1.00 72.94 319 ALA A CA 1
ATOM 2437 C C . ALA A 1 319 ? -27.427 9.206 38.090 1.00 72.94 319 ALA A C 1
ATOM 2439 O O . ALA A 1 319 ? -27.326 10.099 38.930 1.00 72.94 319 ALA A O 1
ATOM 2440 N N . LEU A 1 320 ? -27.821 7.975 38.426 1.00 67.50 320 LEU A N 1
ATOM 2441 C CA . LEU A 1 320 ? -28.199 7.596 39.791 1.00 67.50 320 LEU A CA 1
ATOM 2442 C C . LEU A 1 320 ? -27.033 7.708 40.786 1.00 67.50 320 LEU A C 1
ATOM 2444 O O . LEU A 1 320 ? -27.221 8.178 41.907 1.00 67.50 320 LEU A O 1
ATOM 2448 N N . LYS A 1 321 ? -25.822 7.298 40.389 1.00 59.62 321 LYS A N 1
ATOM 2449 C CA . LYS A 1 321 ? -24.635 7.327 41.263 1.00 59.62 321 LYS A CA 1
ATOM 2450 C C . LYS A 1 321 ? -24.061 8.726 41.465 1.00 59.62 321 LYS A C 1
ATOM 2452 O O . LYS A 1 321 ? -23.493 8.989 42.523 1.00 59.62 321 LYS A O 1
ATOM 2457 N N . HIS A 1 322 ? -24.142 9.586 40.451 1.00 67.56 322 HIS A N 1
ATOM 2458 C CA . HIS A 1 322 ? -23.332 10.805 40.400 1.00 67.56 322 HIS A CA 1
ATOM 2459 C C . HIS A 1 322 ? -24.134 12.101 40.277 1.00 67.56 322 HIS A C 1
ATOM 2461 O O . HIS A 1 322 ? -23.621 13.147 40.663 1.00 67.56 322 HIS A O 1
ATOM 2467 N N . ALA A 1 323 ? -25.367 12.070 39.765 1.00 72.19 323 ALA A N 1
ATOM 2468 C CA . ALA A 1 323 ? -26.098 13.299 39.456 1.00 72.19 323 ALA A CA 1
ATOM 2469 C C . ALA A 1 323 ? -26.981 13.816 40.605 1.00 72.19 323 ALA A C 1
ATOM 2471 O O . ALA A 1 323 ? -27.476 14.935 40.509 1.00 72.19 323 ALA A O 1
ATOM 2472 N N . HIS A 1 324 ? -27.210 13.028 41.669 1.00 71.19 324 HIS A N 1
ATOM 2473 C CA . HIS A 1 324 ? -28.197 13.331 42.727 1.00 71.19 324 HIS A CA 1
ATOM 2474 C C . HIS A 1 324 ? -29.564 13.781 42.164 1.00 71.19 324 HIS A C 1
ATOM 2476 O O . HIS A 1 324 ? -30.258 14.610 42.753 1.00 71.19 324 HIS A O 1
ATOM 2482 N N . ALA A 1 325 ? -29.931 13.267 40.987 1.00 71.50 325 ALA A N 1
ATOM 2483 C CA . ALA A 1 325 ? -31.109 13.701 40.256 1.00 71.50 325 ALA A CA 1
ATOM 2484 C C . ALA A 1 325 ? -32.391 13.186 40.925 1.00 71.50 325 ALA A C 1
ATOM 2486 O O . ALA A 1 325 ? -32.448 12.052 41.393 1.00 71.50 325 ALA A O 1
ATOM 2487 N N . THR A 1 326 ? -33.440 14.009 40.934 1.00 73.56 326 THR A N 1
ATOM 2488 C CA . THR A 1 326 ? -34.783 13.631 41.412 1.00 73.56 326 THR A CA 1
ATOM 2489 C C . THR A 1 326 ? -35.707 13.144 40.292 1.00 73.56 326 THR A C 1
ATOM 2491 O O . THR A 1 326 ? -36.779 12.619 40.582 1.00 73.56 326 THR A O 1
ATOM 2494 N N . ARG A 1 327 ? -35.309 13.303 39.022 1.00 78.44 327 ARG A N 1
ATOM 2495 C CA . ARG A 1 327 ? -35.990 12.788 37.823 1.00 78.44 327 ARG A CA 1
ATOM 2496 C C . ARG A 1 327 ? -34.989 12.664 36.669 1.00 78.44 327 ARG A C 1
ATOM 2498 O O . ARG A 1 327 ? -34.091 13.500 36.565 1.00 78.44 327 ARG A O 1
ATOM 2505 N N . LEU A 1 328 ? -35.156 11.663 35.805 1.00 80.19 328 LEU A N 1
ATOM 2506 C CA . LEU A 1 328 ? -34.365 11.475 34.580 1.00 80.19 328 LEU A CA 1
ATOM 2507 C C . LEU A 1 328 ? -35.282 11.493 33.354 1.00 80.19 328 LEU A C 1
ATOM 2509 O O . LEU A 1 328 ? -36.405 11.009 33.424 1.00 80.19 328 LEU A O 1
ATOM 2513 N N . GLY A 1 329 ? -34.806 12.060 32.247 1.00 77.75 329 GLY A N 1
ATOM 2514 C CA . GLY A 1 329 ? -35.499 12.045 30.959 1.00 77.75 329 GLY A CA 1
ATOM 2515 C C . GLY A 1 329 ? -34.541 11.588 29.867 1.00 77.75 329 GLY A C 1
ATOM 2516 O O . GLY A 1 329 ? -33.408 12.071 29.812 1.00 77.75 329 GLY A O 1
ATOM 2517 N N . CYS A 1 330 ? -34.973 10.649 29.034 1.00 66.75 330 CYS A N 1
ATOM 2518 C CA . CYS A 1 330 ? -34.207 10.114 27.916 1.00 66.75 330 CYS A CA 1
ATOM 2519 C C . CYS A 1 330 ? -35.156 9.906 26.729 1.00 66.75 330 CYS A C 1
ATOM 2521 O O . CYS A 1 330 ? -36.174 9.236 26.871 1.00 66.75 330 CYS A O 1
ATOM 2523 N N . GLY A 1 331 ? -34.832 10.510 25.588 1.00 62.56 331 GLY A N 1
ATOM 2524 C CA . GLY A 1 331 ? -35.547 10.378 24.316 1.00 62.56 331 GLY A CA 1
ATOM 2525 C C . GLY A 1 331 ? -34.567 10.378 23.155 1.00 62.56 331 GLY A C 1
ATOM 2526 O O . GLY A 1 331 ? -33.385 10.732 23.398 1.00 62.56 331 GLY A O 1
#

pLDDT: mean 74.75, std 13.45, range [38.88, 96.81]